Protein 3PKX (pdb70)

Structure (mmCIF, N/CA/C/O backbone):
data_3PKX
#
_entry.id   3PKX
#
_cell.length_a   111.195
_cell.length_b   111.195
_cell.length_c   57.067
_cell.angle_alpha   90.00
_cell.angle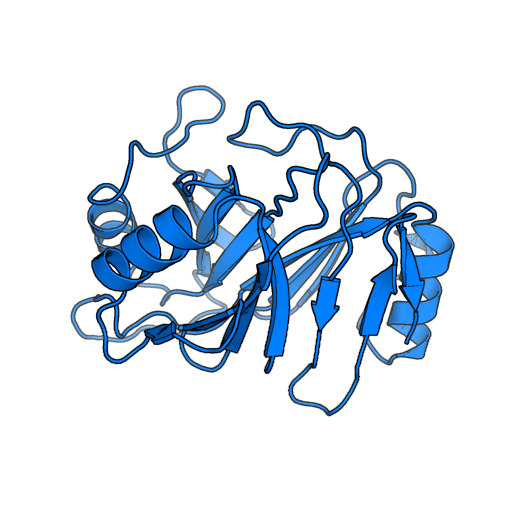_beta   90.00
_cell.angle_gamma   120.00
#
_symmetry.space_group_name_H-M   'H 3'
#
loop_
_entity.id
_entity.type
_entity.pdbx_description
1 polymer 'Toxoflavin lyase (TflA)'
2 non-polymer 'MANGANESE (II) ION'
3 non-polymer 1,6-dimethylpyrimido[5,4-e][1,2,4]triazine-5,7(1H,6H)-dione
4 water water
#
loop_
_atom_site.group_PDB
_atom_site.id
_atom_site.type_symbol
_atom_site.label_atom_id
_atom_site.label_alt_id
_atom_site.label_comp_id
_atom_site.label_asym_id
_atom_site.label_entity_id
_atom_site.label_seq_id
_atom_site.pdbx_PDB_ins_code
_atom_site.Cartn_x
_atom_site.Cartn_y
_atom_site.Cartn_z
_atom_site.occupancy
_atom_site.B_iso_or_equiv
_atom_site.auth_seq_id
_atom_site.auth_comp_id
_atom_site.auth_asym_id
_atom_site.auth_atom_id
_atom_site.pdbx_PDB_model_num
ATOM 1 N N . SER A 1 26 ? 14.488 55.017 37.938 1.00 40.61 3 SER A N 1
ATOM 2 C CA . SER A 1 26 ? 15.121 54.401 39.098 1.00 39.60 3 SER A CA 1
ATOM 3 C C . SER A 1 26 ? 16.597 54.122 38.835 1.00 34.91 3 SER A C 1
ATOM 4 O O . SER A 1 26 ? 17.050 54.139 37.694 1.00 36.73 3 SER A O 1
ATOM 7 N N . ILE A 1 27 ? 17.345 53.856 39.902 1.00 33.62 4 ILE A N 1
ATOM 8 C CA . ILE A 1 27 ? 18.756 53.514 39.772 1.00 30.98 4 ILE A CA 1
ATOM 9 C C . ILE A 1 27 ? 18.911 52.020 39.501 1.00 31.87 4 ILE A C 1
ATOM 10 O O . ILE A 1 27 ? 18.541 51.190 40.332 1.00 30.70 4 ILE A O 1
ATOM 15 N N . LYS A 1 28 ? 19.438 51.679 38.329 1.00 30.70 5 LYS A N 1
ATOM 16 C CA . LYS A 1 28 ? 19.659 50.279 37.981 1.00 33.84 5 LYS A CA 1
ATOM 17 C C . LYS A 1 28 ? 20.950 49.793 38.625 1.00 32.94 5 LYS A C 1
ATOM 18 O O . LYS A 1 28 ? 20.995 48.730 39.242 1.00 28.29 5 LYS A O 1
ATOM 24 N N . GLN A 1 29 ? 21.995 50.598 38.490 1.00 30.42 6 GLN A N 1
ATOM 25 C CA . GLN A 1 29 ? 23.312 50.241 38.990 1.00 32.40 6 GLN A CA 1
ATOM 26 C C . GLN A 1 29 ? 23.996 51.428 39.665 1.00 33.02 6 GLN A C 1
ATOM 27 O O . GLN A 1 29 ? 24.009 52.537 39.132 1.00 33.41 6 GLN A O 1
ATOM 33 N N . LEU A 1 30 ? 24.554 51.182 40.847 1.00 26.48 7 LEU A N 1
ATOM 34 C CA . LEU A 1 30 ? 25.346 52.173 41.568 1.00 23.43 7 LEU A CA 1
ATOM 35 C C . LEU A 1 30 ? 26.696 51.577 41.978 1.00 25.87 7 LEU A C 1
ATOM 36 O O . LEU A 1 30 ? 26.745 50.493 42.559 1.00 24.81 7 LEU A O 1
ATOM 41 N N . THR A 1 31 ? 27.780 52.278 41.661 1.00 22.49 8 THR A N 1
ATOM 42 C CA . THR A 1 31 ? 29.132 51.841 42.019 1.00 21.19 8 THR A CA 1
ATOM 43 C C . THR A 1 31 ? 29.745 52.764 43.067 1.00 21.75 8 THR A C 1
ATOM 44 O O . THR A 1 31 ? 29.882 53.975 42.847 1.00 21.83 8 THR A O 1
ATOM 48 N N . LEU A 1 32 ? 30.105 52.174 44.201 1.00 21.15 9 LEU A N 1
ATOM 49 C CA . LEU A 1 32 ? 30.664 52.883 45.341 1.00 18.26 9 LEU A CA 1
ATOM 50 C C . LEU A 1 32 ? 31.977 52.245 45.755 1.00 21.52 9 LEU A C 1
ATOM 51 O O . LEU A 1 32 ? 32.245 51.089 45.402 1.00 22.23 9 LEU A O 1
ATOM 56 N N . TYR A 1 33 ? 32.776 52.983 46.522 1.00 19.14 10 TYR A N 1
ATOM 57 C CA . TYR A 1 33 ? 34.058 52.476 47.017 1.00 19.71 10 TYR A CA 1
ATOM 58 C C . TYR A 1 33 ? 34.030 52.268 48.523 1.00 23.82 10 TYR A C 1
ATOM 59 O O . TYR A 1 33 ? 33.277 52.936 49.243 1.00 20.63 10 TYR A O 1
ATOM 68 N N . THR A 1 34 ? 34.840 51.326 48.992 1.00 22.19 11 THR A N 1
ATOM 69 C CA . THR A 1 34 ? 34.946 51.033 50.412 1.00 20.62 11 THR A CA 1
ATOM 70 C C . THR A 1 34 ? 36.348 50.571 50.785 1.00 22.00 11 THR A C 1
ATOM 71 O O . THR A 1 34 ? 36.974 49.787 50.059 1.00 21.39 11 THR A O 1
ATOM 75 N N . ALA A 1 35 ? 36.824 51.054 51.927 1.00 20.03 12 ALA A N 1
ATOM 76 C CA . ALA A 1 35 ? 38.113 50.632 52.478 1.00 20.68 12 ALA A CA 1
ATOM 77 C C . ALA A 1 35 ? 37.965 49.438 53.421 1.00 24.72 12 ALA A C 1
ATOM 78 O O . ALA A 1 35 ? 38.949 49.004 54.039 1.00 26.50 12 ALA A O 1
ATOM 80 N N . GLU A 1 36 ? 36.744 48.911 53.527 1.00 22.29 13 GLU A N 1
ATOM 81 C CA . GLU A 1 36 ? 36.456 47.767 54.398 1.00 23.18 13 GLU A CA 1
ATOM 82 C C . GLU A 1 36 ? 35.760 46.632 53.648 1.00 22.81 13 GLU A C 1
ATOM 83 O O . GLU A 1 36 ? 34.732 46.116 54.089 1.00 21.56 13 GLU A O 1
ATOM 89 N N . LEU A 1 37 ? 36.316 46.225 52.514 1.00 21.56 14 LEU A N 1
ATOM 90 C CA . LEU A 1 37 ? 35.646 45.258 51.660 1.00 22.38 14 LEU A CA 1
ATOM 91 C C . LEU A 1 37 ? 35.226 43.981 52.405 1.00 21.56 14 LEU A C 1
ATOM 92 O O . LEU A 1 37 ? 34.091 43.532 52.280 1.00 21.27 14 LEU A O 1
ATOM 97 N N . ASP A 1 38 ? 36.149 43.397 53.172 1.00 26.44 15 ASP A N 1
ATOM 98 C CA . ASP A 1 38 ? 35.861 42.160 53.899 1.00 23.73 15 ASP A CA 1
ATOM 99 C C . ASP A 1 38 ? 34.729 42.305 54.912 1.00 23.03 15 ASP A C 1
ATOM 100 O O . ASP A 1 38 ? 33.793 41.506 54.918 1.00 24.30 15 ASP A O 1
ATOM 105 N N . ARG A 1 39 ? 34.830 43.312 55.777 1.00 23.00 16 ARG A N 1
ATOM 106 C CA . ARG A 1 39 ? 33.789 43.554 56.779 1.00 20.97 16 ARG A CA 1
ATOM 107 C C . ARG A 1 39 ? 32.457 43.910 56.124 1.00 20.48 16 ARG A C 1
ATOM 108 O O . ARG A 1 39 ? 31.397 43.535 56.611 1.00 21.54 16 ARG A O 1
ATOM 116 N N . MET A 1 40 ? 32.515 44.647 55.019 1.00 20.40 17 MET A N 1
ATOM 117 C CA . MET A 1 40 ? 31.298 45.024 54.306 1.00 20.30 17 MET A CA 1
ATOM 118 C C . MET A 1 40 ? 30.618 43.817 53.682 1.00 18.81 17 MET A C 1
ATOM 119 O O . MET A 1 40 ? 29.402 43.644 53.791 1.00 18.55 17 MET A O 1
ATOM 124 N N . LEU A 1 41 ? 31.409 42.956 53.044 1.00 19.18 18 LEU A N 1
ATOM 125 C CA . LEU A 1 41 ? 30.864 41.737 52.472 1.00 19.85 18 LEU A CA 1
ATOM 126 C C . LEU A 1 41 ? 30.158 40.884 53.530 1.00 17.98 18 LEU A C 1
ATOM 127 O O . LEU A 1 41 ? 29.052 40.395 53.303 1.00 21.54 18 LEU A O 1
ATOM 132 N N . ALA A 1 42 ? 30.794 40.723 54.689 1.00 20.64 19 ALA A N 1
ATOM 133 C CA . ALA A 1 42 ? 30.193 39.954 55.781 1.00 22.32 19 ALA A CA 1
ATOM 134 C C . ALA A 1 42 ? 28.900 40.618 56.267 1.00 23.41 19 ALA A C 1
ATOM 135 O O . ALA A 1 42 ? 27.876 39.953 56.454 1.00 24.29 19 ALA A O 1
ATOM 137 N N . PHE A 1 43 ? 28.965 41.934 56.469 1.00 20.17 20 PHE A N 1
ATOM 138 C CA . PHE A 1 43 ? 27.820 42.713 56.954 1.00 18.99 20 PHE A CA 1
ATOM 139 C C . PHE A 1 43 ? 26.612 42.551 56.036 1.00 20.99 20 PHE A C 1
ATOM 140 O O . PHE A 1 43 ? 25.514 42.241 56.496 1.00 19.86 20 PHE A O 1
ATOM 148 N N . TYR A 1 44 ? 26.808 42.739 54.734 1.00 19.53 21 TYR A N 1
ATOM 149 C CA . TYR A 1 44 ? 25.682 42.663 53.810 1.00 19.40 21 TYR A CA 1
ATOM 150 C C . TYR A 1 44 ? 25.205 41.247 53.559 1.00 20.80 21 TYR A C 1
ATOM 151 O O . TYR A 1 44 ? 24.024 41.019 53.345 1.00 20.59 21 TYR A O 1
ATOM 160 N N . THR A 1 45 ? 26.128 40.295 53.603 1.00 21.88 22 THR A N 1
ATOM 161 C CA . THR A 1 45 ? 25.738 38.905 53.471 1.00 21.43 22 THR A CA 1
ATOM 162 C C . THR A 1 45 ? 24.813 38.527 54.618 1.00 20.28 22 THR A C 1
ATOM 163 O O . THR A 1 45 ? 23.790 37.867 54.420 1.00 23.52 22 THR A O 1
ATOM 167 N N . ASN A 1 46 ? 25.159 38.969 55.819 1.00 20.32 23 ASN A N 1
ATOM 168 C CA . ASN A 1 46 ? 24.350 38.650 56.991 1.00 22.60 23 ASN A CA 1
ATOM 169 C C . ASN A 1 46 ? 23.008 39.380 56.986 1.00 23.95 23 ASN A C 1
ATOM 170 O O . ASN A 1 46 ? 21.967 38.798 57.306 1.00 24.96 23 ASN A O 1
ATOM 175 N N . MET A 1 47 ? 23.037 40.656 56.609 1.00 21.66 24 MET A N 1
ATOM 176 C CA . MET A 1 47 ? 21.819 41.463 56.521 1.00 23.65 24 MET A CA 1
ATOM 177 C C . MET A 1 47 ? 20.845 40.978 55.443 1.00 21.33 24 MET A C 1
ATOM 178 O O . MET A 1 47 ? 19.654 40.787 55.713 1.00 22.41 24 MET A O 1
ATOM 183 N N . LEU A 1 48 ? 21.346 40.778 54.227 1.00 21.08 25 LEU A N 1
ATOM 184 C CA . LEU A 1 48 ? 20.476 40.548 53.077 1.00 22.05 25 LEU A CA 1
ATOM 185 C C . LEU A 1 48 ? 20.324 39.084 52.714 1.00 25.94 25 LEU A C 1
ATOM 186 O O . LEU A 1 48 ? 19.349 38.697 52.067 1.00 29.42 25 LEU A O 1
ATOM 191 N N . GLY A 1 49 ? 21.295 38.282 53.123 1.00 24.16 26 GLY A N 1
ATOM 192 C CA . GLY A 1 49 ? 21.310 36.880 52.757 1.00 26.84 26 GLY A CA 1
ATOM 193 C C . GLY A 1 49 ? 22.147 36.663 51.516 1.00 28.50 26 GLY A C 1
ATOM 194 O O . GLY A 1 49 ? 22.247 37.536 50.653 1.00 28.76 26 GLY A O 1
ATOM 195 N N . ALA A 1 50 ? 22.743 35.478 51.422 1.00 26.23 27 ALA A N 1
ATOM 196 C CA . ALA A 1 50 ? 23.641 35.144 50.326 1.00 27.88 27 ALA A CA 1
ATOM 197 C C . ALA A 1 50 ? 22.995 35.287 48.948 1.00 24.44 27 ALA A C 1
ATOM 198 O O . ALA A 1 50 ? 23.692 35.529 47.963 1.00 30.39 27 ALA A O 1
ATOM 200 N N . GLN A 1 51 ? 21.676 35.145 48.876 1.00 29.45 28 GLN A N 1
ATOM 201 C CA . GLN A 1 51 ? 20.985 35.189 47.593 1.00 29.97 28 GLN A CA 1
ATOM 202 C C . GLN A 1 51 ? 20.883 36.600 47.003 1.00 32.27 28 GLN A C 1
ATOM 203 O O . GLN A 1 51 ? 20.457 36.763 45.861 1.00 33.54 28 GLN A O 1
ATOM 209 N N . HIS A 1 52 ? 21.265 37.613 47.778 1.00 29.41 29 HIS A N 1
ATOM 210 C CA . HIS A 1 52 ? 21.231 39.000 47.297 1.00 26.41 29 HIS A CA 1
ATOM 211 C C . HIS A 1 52 ? 22.636 39.600 47.241 1.00 27.72 29 HIS A C 1
ATOM 212 O O . HIS A 1 52 ? 22.822 40.767 46.853 1.00 25.35 29 HIS A O 1
ATOM 219 N N . VAL A 1 53 ? 23.625 38.814 47.647 1.00 27.13 30 VAL A N 1
ATOM 220 C CA . VAL A 1 53 ? 24.978 39.322 47.782 1.00 26.52 30 VAL A CA 1
ATOM 221 C C . VAL A 1 53 ? 25.953 38.434 47.026 1.00 28.32 30 VAL A C 1
ATOM 222 O O . VAL A 1 53 ? 25.997 37.219 47.239 1.00 30.36 30 VAL A O 1
ATOM 226 N N . HIS A 1 54 ? 26.714 39.032 46.120 1.00 26.22 31 HIS A N 1
ATOM 227 C CA . HIS A 1 54 ? 27.644 38.265 45.309 1.00 30.21 31 HIS A CA 1
ATOM 228 C C . HIS A 1 54 ? 29.077 38.785 45.368 1.00 25.66 31 HIS A C 1
ATOM 229 O O . HIS A 1 54 ? 29.373 39.924 44.992 1.00 26.96 31 HIS A O 1
ATOM 236 N N . GLU A 1 55 ? 29.977 37.929 45.840 1.00 27.33 32 GLU A N 1
ATOM 237 C CA . GLU A 1 55 ? 31.382 38.263 45.902 1.00 24.35 32 GLU A CA 1
ATOM 238 C C . GLU A 1 55 ? 31.993 38.170 44.502 1.00 29.86 32 GLU A C 1
ATOM 239 O O . GLU A 1 55 ? 31.764 37.193 43.770 1.00 26.21 32 GLU A O 1
ATOM 245 N N . GLN A 1 56 ? 32.742 39.208 44.136 1.00 27.08 33 GLN A N 1
ATOM 246 C CA . GLN A 1 56 ? 33.440 39.267 42.860 1.00 26.89 33 GLN A CA 1
ATOM 247 C C . GLN A 1 56 ? 34.929 39.435 43.136 1.00 26.72 33 GLN A C 1
ATOM 248 O O . GLN A 1 56 ? 35.399 39.158 44.237 1.00 28.24 33 GLN A O 1
ATOM 254 N N . ALA A 1 57 ? 35.672 39.901 42.144 0.74 26.77 34 ALA A N 1
ATOM 255 C CA . ALA A 1 57 ? 37.094 40.151 42.335 0.78 27.72 34 ALA A CA 1
ATOM 256 C C . ALA A 1 57 ? 37.324 41.587 42.818 0.89 27.53 34 ALA A C 1
ATOM 257 O O . ALA A 1 57 ? 37.087 42.536 42.073 0.68 28.57 34 ALA A O 1
ATOM 259 N N . ASP A 1 58 ? 37.784 41.734 44.060 1.00 29.33 35 ASP A N 1
ATOM 260 C CA . ASP A 1 58 ? 38.067 43.049 44.647 1.00 27.17 35 ASP A CA 1
ATOM 261 C C . ASP A 1 58 ? 36.826 43.932 44.651 1.00 24.64 35 ASP A C 1
ATOM 262 O O . ASP A 1 58 ? 36.916 45.156 44.560 0.85 24.91 35 ASP A O 1
ATOM 267 N N . ALA A 1 59 ? 35.674 43.283 44.745 1.00 24.06 36 ALA A N 1
ATOM 268 C CA . ALA A 1 59 ? 34.386 43.957 44.755 1.00 23.00 36 ALA A CA 1
ATOM 269 C C . ALA A 1 59 ? 33.325 42.941 45.126 1.00 26.03 36 ALA A C 1
ATOM 270 O O . ALA A 1 59 ? 33.576 41.736 45.115 1.00 27.52 36 ALA A O 1
ATOM 272 N N . PHE A 1 60 ? 32.133 43.422 45.460 1.00 22.20 37 PHE A N 1
ATOM 273 C CA . PHE A 1 60 ? 30.986 42.548 45.604 1.00 23.85 37 PHE A CA 1
ATOM 274 C C . PHE A 1 60 ? 29.744 43.374 45.293 1.00 18.18 37 PHE A C 1
ATOM 275 O O . PHE A 1 60 ? 29.787 44.610 45.343 1.00 20.85 37 PHE A O 1
ATOM 283 N N . THR A 1 61 ? 28.657 42.703 44.933 1.00 21.95 38 THR A N 1
ATOM 284 C CA . THR A 1 61 ? 27.402 43.392 44.661 1.00 23.02 38 THR A CA 1
ATOM 285 C C . THR A 1 61 ? 26.347 43.056 45.696 1.00 25.77 38 THR A C 1
ATOM 286 O O . THR A 1 61 ? 26.373 41.987 46.306 1.00 23.96 38 THR A O 1
ATOM 290 N N . ILE A 1 62 ? 25.414 43.979 45.891 1.00 21.36 39 ILE A N 1
ATOM 291 C CA . ILE A 1 62 ? 24.212 43.687 46.651 1.00 23.20 39 ILE A CA 1
ATOM 292 C C . ILE A 1 62 ? 22.999 44.068 45.814 1.00 23.59 39 ILE A C 1
ATOM 293 O O . ILE A 1 62 ? 23.022 45.045 45.064 1.00 22.38 39 ILE A O 1
ATOM 298 N N . GLN A 1 63 ? 21.939 43.282 45.912 1.00 21.72 40 GLN A N 1
ATOM 299 C CA . GLN A 1 63 ? 20.737 43.594 45.160 1.00 20.40 40 GLN A CA 1
ATOM 300 C C . GLN A 1 63 ? 19.680 44.123 46.111 1.00 22.51 40 GLN A C 1
ATOM 301 O O . GLN A 1 63 ? 19.335 43.474 47.102 1.00 23.40 40 GLN A O 1
ATOM 307 N N . LEU A 1 64 ? 19.194 45.321 45.812 1.00 21.07 41 LEU A N 1
ATOM 308 C CA . LEU A 1 64 ? 18.172 45.962 46.619 1.00 22.88 41 LEU A CA 1
ATOM 309 C C . LEU A 1 64 ? 16.949 46.175 45.736 1.00 21.70 41 LEU A C 1
ATOM 310 O O . LEU A 1 64 ? 16.772 47.233 45.128 1.00 23.83 41 LEU A O 1
ATOM 315 N N . GLY A 1 65 ? 16.122 45.141 45.639 1.00 24.95 42 GLY A N 1
ATOM 316 C CA . GLY A 1 65 ? 14.985 45.178 44.743 1.00 23.70 42 GLY A CA 1
ATOM 317 C C . GLY A 1 65 ? 15.460 45.352 43.317 1.00 26.11 42 GLY A C 1
ATOM 318 O O . GLY A 1 65 ? 16.194 44.511 42.805 1.00 26.73 42 GLY A O 1
ATOM 319 N N . VAL A 1 66 ? 15.048 46.440 42.674 1.00 26.31 43 VAL A N 1
ATOM 320 C CA . VAL A 1 66 ? 15.420 46.692 41.283 1.00 27.21 43 VAL A CA 1
ATOM 321 C C . VAL A 1 66 ? 16.725 47.477 41.153 1.00 25.72 43 VAL A C 1
ATOM 322 O O . VAL A 1 66 ? 17.112 47.864 40.052 1.00 30.87 43 VAL A O 1
ATOM 326 N N . SER A 1 67 ? 17.402 47.709 42.275 1.00 24.78 44 SER A N 1
ATOM 327 C CA . SER A 1 67 ? 18.665 48.439 42.268 1.00 24.24 44 SER A CA 1
ATOM 328 C C . SER A 1 67 ? 19.825 47.567 42.730 1.00 23.94 44 SER A C 1
ATOM 329 O O . SER A 1 67 ? 19.713 46.843 43.714 1.00 24.37 44 SER A O 1
ATOM 332 N N . GLN A 1 68 ? 20.952 47.670 42.035 1.00 23.61 45 GLN A N 1
ATOM 333 C CA . GLN A 1 68 ? 22.156 46.962 42.425 1.00 23.84 45 GLN A CA 1
ATOM 334 C C . GLN A 1 68 ? 23.231 47.955 42.837 1.00 22.98 45 GLN A C 1
ATOM 335 O O . GLN A 1 68 ? 23.395 48.986 42.193 1.00 24.81 45 GLN A O 1
ATOM 341 N N . ILE A 1 69 ? 23.966 47.639 43.897 1.00 21.69 46 ILE A N 1
ATOM 342 C CA . ILE A 1 69 ? 25.149 48.409 44.268 1.00 19.83 46 ILE A CA 1
ATOM 343 C C . ILE A 1 69 ? 26.365 47.513 44.189 1.00 22.20 46 ILE A C 1
ATOM 344 O O . ILE A 1 69 ? 26.358 46.417 44.742 1.00 23.24 46 ILE A O 1
ATOM 349 N N . GLN A 1 70 ? 27.391 47.977 43.493 1.00 20.45 47 GLN A N 1
ATOM 350 C CA . GLN A 1 70 ? 28.677 47.299 43.492 1.00 22.05 47 GLN A CA 1
ATOM 351 C C . GLN A 1 70 ? 29.599 48.100 44.384 1.00 21.54 47 GLN A C 1
ATOM 352 O O . GLN A 1 70 ? 29.778 49.308 44.173 1.00 23.71 47 GLN A O 1
ATOM 358 N N . PHE A 1 71 ? 30.146 47.446 45.405 1.00 18.86 48 PHE A N 1
ATOM 359 C CA . PHE A 1 71 ? 31.163 48.037 46.256 1.00 18.69 48 PHE A CA 1
ATOM 360 C C . PHE A 1 71 ? 32.525 47.564 45.769 1.00 22.51 48 PHE A C 1
ATOM 361 O O . PHE A 1 71 ? 32.790 46.356 45.697 1.00 24.52 48 PHE A O 1
ATOM 369 N N . ARG A 1 72 ? 33.379 48.522 45.438 1.00 19.58 49 ARG A N 1
ATOM 370 C CA . ARG A 1 72 ? 34.751 48.247 45.014 1.00 20.66 49 ARG A CA 1
ATOM 371 C C . ARG A 1 72 ? 35.761 48.687 46.061 1.00 21.26 49 ARG A C 1
ATOM 372 O O . ARG A 1 72 ? 35.528 49.619 46.830 1.00 22.57 49 ARG A O 1
ATOM 380 N N . ALA A 1 73 ? 36.921 48.040 46.060 1.00 22.77 50 ALA A N 1
ATOM 381 C CA . ALA A 1 73 ? 37.990 48.417 46.971 1.00 20.66 50 ALA A CA 1
ATOM 382 C C . ALA A 1 73 ? 38.405 49.869 46.796 1.00 22.48 50 ALA A C 1
ATOM 383 O O . ALA A 1 73 ? 38.620 50.330 45.677 1.00 25.27 50 ALA A O 1
ATOM 385 N N . ALA A 1 74 ? 38.515 50.589 47.906 1.00 22.20 51 ALA A N 1
ATOM 386 C CA . ALA A 1 74 ? 38.935 51.981 47.868 1.00 22.33 51 ALA A CA 1
ATOM 387 C C . ALA A 1 74 ? 40.443 52.097 47.723 1.00 21.97 51 ALA A C 1
ATOM 388 O O . ALA A 1 74 ? 41.195 51.163 48.058 1.00 23.88 51 ALA A O 1
ATOM 390 N N . ALA A 1 75 ? 40.878 53.244 47.224 1.00 23.35 52 ALA A N 1
ATOM 391 C CA . ALA A 1 75 ? 42.294 53.550 47.197 1.00 19.92 52 ALA A CA 1
ATOM 392 C C . ALA A 1 75 ? 42.831 53.585 48.620 1.00 23.35 52 ALA A C 1
ATOM 393 O O . ALA A 1 75 ? 42.138 54.020 49.538 1.00 25.23 52 ALA A O 1
ATOM 395 N N . ASP A 1 76 ? 44.066 53.120 48.808 1.00 23.10 53 ASP A N 1
ATOM 396 C CA . ASP A 1 76 ? 44.720 53.258 50.103 1.00 21.06 53 ASP A CA 1
ATOM 397 C C . ASP A 1 76 ? 44.759 54.713 50.521 1.00 21.07 53 ASP A C 1
ATOM 398 O O . ASP A 1 76 ? 44.894 55.608 49.685 1.00 24.48 53 ASP A O 1
ATOM 403 N N . GLY A 1 77 ? 44.665 54.958 51.823 1.00 26.36 54 GLY A N 1
ATOM 404 C CA . GLY A 1 77 ? 44.706 56.312 52.336 1.00 24.68 54 GLY A CA 1
ATOM 405 C C . GLY A 1 77 ? 43.364 57.030 52.246 1.00 24.13 54 GLY A C 1
ATOM 406 O O . GLY A 1 77 ? 43.275 58.216 52.575 1.00 28.16 54 GLY A O 1
ATOM 407 N N . THR A 1 78 ? 42.330 56.322 51.786 1.00 24.44 55 THR A N 1
ATOM 408 C CA . THR A 1 78 ? 40.978 56.890 51.735 1.00 21.36 55 THR A CA 1
ATOM 409 C C . THR A 1 78 ? 39.988 56.005 52.481 1.00 20.49 55 THR A C 1
ATOM 410 O O . THR A 1 78 ? 40.173 54.793 52.588 1.00 23.79 55 THR A O 1
ATOM 414 N N . LYS A 1 79 ? 38.937 56.638 52.995 1.00 21.45 56 LYS A N 1
ATOM 415 C CA . LYS A 1 79 ? 37.872 55.929 53.701 1.00 22.96 56 LYS A CA 1
ATOM 416 C C . LYS A 1 79 ? 36.506 56.383 53.200 1.00 20.11 56 LYS A C 1
ATOM 417 O O . LYS A 1 79 ? 35.773 57.065 53.908 1.00 21.04 56 LYS A O 1
ATOM 423 N N . PRO A 1 80 ? 36.163 55.998 51.968 1.00 20.16 57 PRO A N 1
ATOM 424 C CA . PRO A 1 80 ? 34.930 56.494 51.350 1.00 21.52 57 PRO A CA 1
ATOM 425 C C . PRO A 1 80 ? 33.686 56.063 52.120 1.00 19.28 57 PRO A C 1
ATOM 426 O O . PRO A 1 80 ? 33.620 54.946 52.634 1.00 20.33 57 PRO A O 1
ATOM 430 N N . PHE A 1 81 ? 32.710 56.965 52.199 1.00 17.52 58 PHE A N 1
ATOM 431 C CA . PHE A 1 81 ? 31.373 56.621 52.682 1.00 18.55 58 PHE A CA 1
ATOM 432 C C . PHE A 1 81 ? 30.376 57.519 51.983 1.00 17.45 58 PHE A C 1
ATOM 433 O O . PHE A 1 81 ? 30.741 58.537 51.397 1.00 16.84 58 PHE A O 1
ATOM 441 N N . TYR A 1 82 ? 29.108 57.128 52.065 1.00 16.38 59 TYR A N 1
ATOM 442 C CA . TYR A 1 82 ? 28.025 57.782 51.347 1.00 18.23 59 TYR A CA 1
ATOM 443 C C . TYR A 1 82 ? 26.775 57.690 52.193 1.00 15.04 59 TYR A C 1
ATOM 444 O O . TYR A 1 82 ? 26.745 56.981 53.209 1.00 17.67 59 TYR A O 1
ATOM 453 N N . HIS A 1 83 ? 25.735 58.392 51.753 1.00 15.19 60 HIS A N 1
ATOM 454 C CA . HIS A 1 83 ? 24.412 58.222 52.323 1.00 15.03 60 HIS A CA 1
ATOM 455 C C . HIS A 1 83 ? 23.506 57.547 51.302 1.00 13.49 60 HIS A C 1
ATOM 456 O O . HIS A 1 83 ? 23.296 58.068 50.202 1.00 15.43 60 HIS A O 1
ATOM 463 N N . ILE A 1 84 ? 22.982 56.379 51.674 1.00 13.17 61 ILE A N 1
ATOM 464 C CA . ILE A 1 84 ? 22.154 55.584 50.791 1.00 13.87 61 ILE A CA 1
ATOM 465 C C . ILE A 1 84 ? 20.821 55.349 51.481 1.00 14.74 61 ILE A C 1
ATOM 466 O O . ILE A 1 84 ? 20.809 54.849 52.600 1.00 15.60 61 ILE A O 1
ATOM 471 N N . ALA A 1 85 ? 19.713 55.719 50.838 1.00 16.38 62 ALA A N 1
ATOM 472 C CA . ALA A 1 85 ? 18.401 55.354 51.356 1.00 14.82 62 ALA A CA 1
ATOM 473 C C . ALA A 1 85 ? 17.786 54.289 50.474 1.00 16.28 62 ALA A C 1
ATOM 474 O O . ALA A 1 85 ? 17.913 54.344 49.247 1.00 17.23 62 ALA A O 1
ATOM 476 N N . ILE A 1 86 ? 17.116 53.336 51.115 1.00 15.03 63 ILE A N 1
ATOM 477 C CA . ILE A 1 86 ? 16.495 52.203 50.436 1.00 15.52 63 ILE A CA 1
ATOM 478 C C . ILE A 1 86 ? 14.981 52.297 50.611 1.00 17.59 63 ILE A C 1
ATOM 479 O O . ILE A 1 86 ? 14.483 52.337 51.738 1.00 15.82 63 ILE A O 1
ATOM 484 N N . ASN A 1 87 ? 14.254 52.347 49.499 1.00 15.79 64 ASN A N 1
ATOM 485 C CA . ASN A 1 87 ? 12.791 52.369 49.537 1.00 18.63 64 ASN A CA 1
ATOM 486 C C . ASN A 1 87 ? 12.208 51.089 50.120 1.00 17.07 64 ASN A C 1
ATOM 487 O O . ASN A 1 87 ? 12.603 49.988 49.731 1.00 17.14 64 ASN A O 1
ATOM 492 N N . ILE A 1 88 ? 11.272 51.231 51.050 1.00 17.45 65 ILE A N 1
ATOM 493 C CA . ILE A 1 88 ? 10.465 50.094 51.494 1.00 15.61 65 ILE A CA 1
ATOM 494 C C . ILE A 1 88 ? 8.975 50.463 51.377 1.00 15.87 65 ILE A C 1
ATOM 495 O O . ILE A 1 88 ? 8.616 51.636 51.184 1.00 17.66 65 ILE A O 1
ATOM 500 N N . ALA A 1 89 ? 8.105 49.462 51.461 1.00 16.93 66 ALA A N 1
ATOM 501 C CA . ALA A 1 89 ? 6.682 49.695 51.253 1.00 17.12 66 ALA A CA 1
ATOM 502 C C . ALA A 1 89 ? 6.086 50.676 52.269 1.00 20.28 66 ALA A C 1
ATOM 503 O O . ALA A 1 89 ? 6.600 50.821 53.388 1.00 17.29 66 ALA A O 1
ATOM 505 N N . ALA A 1 90 ? 4.989 51.324 51.875 1.00 18.61 67 ALA A N 1
ATOM 506 C CA . ALA A 1 90 ? 4.305 52.297 52.723 1.00 18.00 67 ALA A CA 1
ATOM 507 C C . ALA A 1 90 ? 3.919 51.713 54.074 1.00 18.40 67 ALA A C 1
ATOM 508 O O . ALA A 1 90 ? 3.922 52.418 55.079 1.00 17.28 67 ALA A O 1
ATOM 510 N N . ASN A 1 91 ? 3.559 50.427 54.097 1.00 15.38 68 ASN A N 1
ATOM 511 C CA . ASN A 1 91 ? 3.067 49.821 55.325 1.00 16.35 68 ASN A CA 1
ATOM 512 C C . ASN A 1 91 ? 4.108 49.035 56.103 1.00 18.99 68 ASN A C 1
ATOM 513 O O . ASN A 1 91 ? 3.781 48.370 57.094 1.00 18.28 68 ASN A O 1
ATOM 518 N N . HIS A 1 92 ? 5.368 49.131 55.675 1.00 16.30 69 HIS A N 1
ATOM 519 C CA . HIS A 1 92 ? 6.421 48.265 56.198 1.00 17.12 69 HIS A CA 1
ATOM 520 C C . HIS A 1 92 ? 7.391 48.965 57.154 1.00 15.18 69 HIS A C 1
ATOM 521 O O . HIS A 1 92 ? 8.408 48.367 57.528 1.00 17.21 69 HIS A O 1
ATOM 528 N N . PHE A 1 93 ? 7.082 50.188 57.574 1.00 16.90 70 PHE A N 1
ATOM 529 C CA . PHE A 1 93 ? 8.085 50.932 58.333 1.00 17.64 70 PHE A CA 1
ATOM 530 C C . PHE A 1 93 ? 8.418 50.320 59.693 1.00 17.27 70 PHE A C 1
ATOM 531 O O . PHE A 1 93 ? 9.586 50.178 60.035 1.00 17.79 70 PHE A O 1
ATOM 539 N N . GLN A 1 94 ? 7.414 49.963 60.491 1.00 17.78 71 GLN A N 1
ATOM 540 C CA . GLN A 1 94 ? 7.753 49.495 61.827 1.00 21.01 71 GLN A CA 1
ATOM 541 C C . GLN A 1 94 ? 8.531 48.174 61.769 1.00 17.20 71 GLN A C 1
ATOM 542 O O . GLN A 1 94 ? 9.503 47.997 62.502 1.00 19.17 71 GLN A O 1
ATOM 548 N N . GLU A 1 95 ? 8.119 47.260 60.887 1.00 19.63 72 GLU A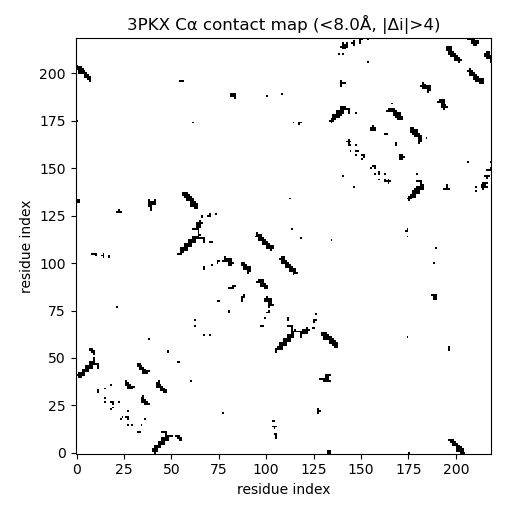 N 1
ATOM 549 C CA . GLU A 1 95 ? 8.885 46.031 60.674 1.00 18.38 72 GLU A CA 1
ATOM 550 C C . GLU A 1 95 ? 10.286 46.320 60.131 1.00 15.29 72 GLU A C 1
ATOM 551 O O . GLU A 1 95 ? 11.245 45.676 60.535 1.00 17.08 72 GLU A O 1
ATOM 557 N N . GLY A 1 96 ? 10.383 47.291 59.221 1.00 17.59 73 GLY A N 1
ATOM 558 C CA . GLY A 1 96 ? 11.658 47.654 58.628 1.00 16.24 73 GLY A CA 1
ATOM 559 C C . GLY A 1 96 ? 12.612 48.171 59.692 1.00 16.55 73 GLY A C 1
ATOM 560 O O . GLY A 1 96 ? 13.787 47.781 59.737 1.00 15.30 73 GLY A O 1
ATOM 561 N N . LYS A 1 97 ? 12.093 49.047 60.549 1.00 17.04 74 LYS A N 1
ATOM 562 C CA . LYS A 1 97 ? 12.869 49.610 61.647 1.00 15.66 74 LYS A CA 1
ATOM 563 C C . LYS A 1 97 ? 13.330 48.516 62.615 1.00 17.23 74 LYS A C 1
ATOM 564 O O . LYS A 1 97 ? 14.476 48.502 63.060 1.00 18.82 74 LYS A O 1
ATOM 570 N N . ALA A 1 98 ? 12.439 47.574 62.931 1.00 16.57 75 ALA A N 1
ATOM 571 C CA . ALA A 1 98 ? 12.820 46.500 63.838 1.00 18.61 75 ALA A CA 1
ATOM 572 C C . ALA A 1 98 ? 13.903 45.618 63.219 1.00 20.63 75 ALA A C 1
ATOM 573 O O . ALA A 1 98 ? 14.855 45.204 63.887 1.00 21.46 75 ALA A O 1
ATOM 575 N N . TRP A 1 99 ? 13.728 45.334 61.934 1.00 17.55 76 TRP A N 1
ATOM 576 C CA . TRP A 1 99 ? 14.662 44.532 61.175 1.00 16.68 76 TRP A CA 1
ATOM 577 C C . TRP A 1 99 ? 16.038 45.218 61.133 1.00 17.58 76 TRP A C 1
ATOM 578 O O . TRP A 1 99 ? 17.066 44.607 61.439 1.00 19.02 76 TRP A O 1
ATOM 589 N N . LEU A 1 100 ? 16.047 46.494 60.760 1.00 16.95 77 LEU A N 1
ATOM 590 C CA . LEU A 1 100 ? 17.310 47.233 60.639 1.00 18.20 77 LEU A CA 1
ATOM 591 C C . LEU A 1 100 ? 18.067 47.238 61.976 1.00 20.84 77 LEU A C 1
ATOM 592 O O . LEU A 1 100 ? 19.294 47.127 62.007 1.00 19.54 77 LEU A O 1
AT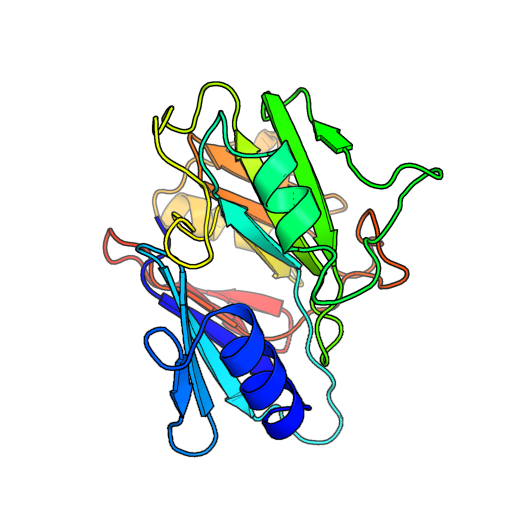OM 597 N N . SER A 1 101 ? 17.325 47.333 63.079 1.00 18.57 78 SER A N 1
ATOM 598 C CA A SER A 1 101 ? 17.945 47.395 64.402 0.60 21.61 78 SER A CA 1
ATOM 599 C CA B SER A 1 101 ? 17.909 47.379 64.420 0.40 21.61 78 SER A CA 1
ATOM 600 C C . SER A 1 101 ? 18.710 46.131 64.777 1.00 24.16 78 SER A C 1
ATOM 601 O O . SER A 1 101 ? 19.508 46.144 65.713 1.00 24.41 78 SER A O 1
ATOM 606 N N . GLY A 1 102 ? 18.480 45.044 64.046 1.00 22.68 79 GLY A N 1
ATOM 607 C CA . GLY A 1 102 ? 19.171 43.796 64.318 1.00 23.02 79 GLY A CA 1
ATOM 608 C C . GLY A 1 102 ? 20.598 43.787 63.803 1.00 24.23 79 GLY A C 1
ATOM 609 O O . GLY A 1 102 ? 21.391 42.895 64.116 1.00 24.90 79 GLY A O 1
ATOM 610 N N . PHE A 1 103 ? 20.935 44.797 63.014 1.00 22.71 80 PHE A N 1
ATOM 611 C CA . PHE A 1 103 ? 22.227 44.819 62.338 1.00 23.32 80 PHE A CA 1
ATOM 612 C C . PHE A 1 103 ? 23.161 45.900 62.865 1.00 23.38 80 PHE A C 1
ATOM 613 O O . PHE A 1 103 ? 24.340 45.939 62.521 1.00 24.04 80 PHE A O 1
ATOM 621 N N . GLY A 1 104 ? 22.627 46.753 63.727 1.00 22.50 81 GLY A N 1
ATOM 622 C CA . GLY A 1 104 ? 23.407 47.788 64.376 1.00 21.69 81 GLY A CA 1
ATOM 623 C C . GLY A 1 104 ? 22.493 48.690 65.177 1.00 24.87 81 GLY A C 1
ATOM 624 O O . GLY A 1 104 ? 21.272 48.658 65.006 1.00 22.33 81 GLY A O 1
ATOM 625 N N . GLU A 1 105 ? 23.075 49.498 66.055 1.00 23.86 82 GLU A N 1
ATOM 626 C CA . GLU A 1 105 ? 22.286 50.444 66.827 1.00 24.25 82 GLU A CA 1
ATOM 627 C C . GLU A 1 105 ? 21.675 51.461 65.874 1.00 24.03 82 GLU A C 1
ATOM 628 O O . GLU A 1 105 ? 22.377 52.035 65.033 1.00 22.55 82 GLU A O 1
ATOM 634 N N . LEU A 1 106 ? 20.375 51.696 65.992 1.00 22.33 83 LEU A N 1
ATOM 635 C CA . LEU A 1 106 ? 19.753 52.713 65.161 1.00 18.76 83 LEU A CA 1
ATOM 636 C C . LEU A 1 106 ? 20.404 54.060 65.456 1.00 20.33 83 LEU A C 1
ATOM 637 O O . LEU A 1 106 ? 20.646 54.407 66.611 1.00 23.88 83 LEU A O 1
ATOM 642 N N . LEU A 1 107 ? 20.680 54.818 64.406 1.00 19.36 84 LEU A N 1
ATOM 643 C CA . LEU A 1 107 ? 21.177 56.169 64.588 1.00 18.56 84 LEU A CA 1
ATOM 644 C C . LEU A 1 107 ? 20.057 57.067 65.103 1.00 19.36 84 LEU A C 1
ATOM 645 O O . LEU A 1 107 ? 18.870 56.778 64.905 1.00 19.54 84 LEU A O 1
ATOM 650 N N . THR A 1 108 ? 20.430 58.150 65.776 1.00 20.61 85 THR A N 1
ATOM 651 C CA . THR A 1 108 ? 19.453 59.105 66.268 1.00 20.52 85 THR A CA 1
ATOM 652 C C . THR A 1 108 ? 19.853 60.522 65.891 1.00 20.44 85 THR A C 1
ATOM 653 O O . THR A 1 108 ? 21.036 60.806 65.656 1.00 20.81 85 THR A O 1
ATOM 657 N N . GLU A 1 109 ? 18.849 61.386 65.825 1.00 19.39 86 GLU A N 1
ATOM 658 C CA . GLU A 1 109 ? 19.046 62.814 65.621 1.00 20.16 86 GLU A CA 1
ATOM 659 C C . GLU A 1 109 ? 18.058 63.516 66.545 1.00 25.24 86 GLU A C 1
ATOM 660 O O . GLU A 1 109 ? 16.861 63.202 66.545 1.00 24.80 86 GLU A O 1
ATOM 666 N N . ASN A 1 110 ? 18.564 64.450 67.348 1.00 26.06 87 ASN A N 1
ATOM 667 C CA . ASN A 1 110 ? 17.736 65.136 68.334 1.00 32.59 87 ASN A CA 1
ATOM 668 C C . ASN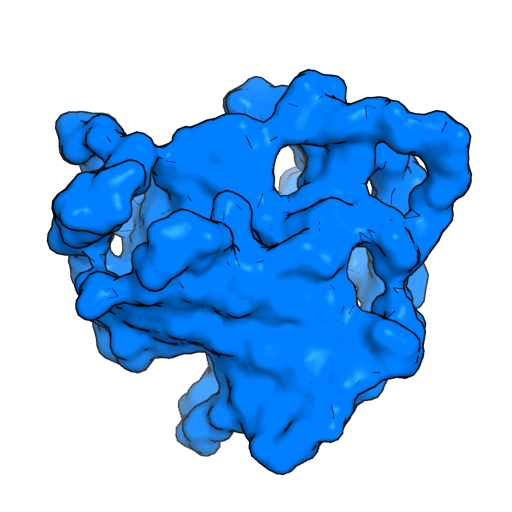 A 1 110 ? 17.019 64.130 69.232 1.00 29.56 87 ASN A C 1
ATOM 669 O O . ASN A 1 110 ? 15.850 64.314 69.589 1.00 28.70 87 ASN A O 1
ATOM 674 N N . ASP A 1 111 ? 17.745 63.072 69.580 1.00 29.02 88 ASP A N 1
ATOM 675 C CA . ASP A 1 111 ? 17.291 62.032 70.503 1.00 31.15 88 ASP A CA 1
ATOM 676 C C . ASP A 1 111 ? 16.203 61.112 69.937 1.00 29.86 88 ASP A C 1
ATOM 677 O O . ASP A 1 111 ? 15.674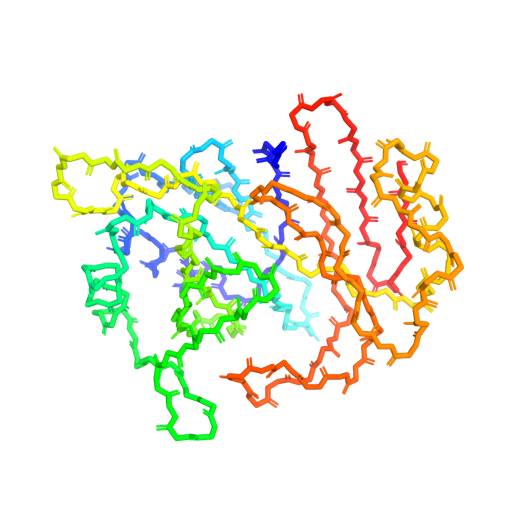 60.270 70.659 1.00 36.44 88 ASP A O 1
ATOM 682 N N . GLU A 1 112 ? 15.874 61.271 68.658 1.00 27.17 89 GLU A N 1
ATOM 683 C CA . GLU A 1 112 ? 14.862 60.421 68.018 1.00 29.51 89 GLU A CA 1
ATOM 684 C C . GLU A 1 112 ? 15.500 59.351 67.131 1.00 27.09 89 GLU A C 1
ATOM 685 O O . GLU A 1 112 ? 16.403 59.660 66.347 1.00 22.57 89 GLU A O 1
ATOM 691 N N . ASP A 1 113 ? 15.010 58.111 67.225 1.00 24.06 90 ASP A N 1
ATOM 692 C CA . ASP A 1 113 ? 15.566 57.009 66.433 1.00 21.81 90 ASP A CA 1
ATOM 693 C C . ASP A 1 113 ? 14.802 56.745 65.131 1.00 17.56 90 ASP A C 1
ATOM 694 O O . ASP A 1 113 ? 14.954 55.692 64.507 1.00 19.49 90 ASP A O 1
ATOM 699 N N . GLN A 1 114 ? 14.003 57.722 64.723 1.00 20.29 91 GLN A N 1
ATOM 700 C CA . GLN A 1 114 ? 13.378 57.730 63.410 1.00 19.29 91 GLN A CA 1
ATOM 701 C C . GLN A 1 114 ? 13.034 59.161 63.052 1.00 21.14 91 GLN A C 1
ATOM 702 O O . GLN A 1 114 ? 13.094 60.046 63.900 1.00 24.45 91 GLN A O 1
ATOM 708 N N . ALA A 1 115 ? 12.695 59.397 61.794 1.00 17.97 92 ALA A N 1
ATOM 709 C CA . ALA A 1 115 ? 12.294 60.719 61.355 1.00 19.04 92 ALA A CA 1
ATOM 710 C C . ALA A 1 115 ? 11.021 60.613 60.545 1.00 18.98 92 ALA A C 1
ATOM 711 O O . ALA A 1 115 ? 10.774 59.592 59.878 1.00 18.84 92 ALA A O 1
ATOM 713 N N . TYR A 1 116 ? 10.203 61.657 60.637 1.00 19.03 93 TYR A N 1
ATOM 714 C CA . TYR A 1 116 ? 9.153 61.881 59.666 1.00 16.97 93 TYR A CA 1
ATOM 715 C C . TYR A 1 116 ? 9.544 63.087 58.837 1.00 19.23 93 TYR A C 1
ATOM 716 O O . TYR A 1 116 ? 9.841 64.158 59.379 1.00 20.65 93 TYR A O 1
ATOM 725 N N . PHE A 1 117 ? 9.555 62.915 57.523 1.00 17.52 94 PHE A N 1
ATOM 726 C CA . PHE A 1 117 ? 9.919 64.000 56.626 1.00 18.19 94 PHE A CA 1
ATOM 727 C C . PHE A 1 117 ? 8.696 64.466 55.841 1.00 19.80 94 PHE A C 1
ATOM 728 O O . PHE A 1 117 ? 8.273 63.828 54.882 1.00 18.54 94 PHE A O 1
ATOM 736 N N . PRO A 1 118 ? 8.113 65.600 56.253 1.00 18.27 95 PRO A N 1
ATOM 737 C CA . PRO A 1 118 ? 6.865 66.009 55.603 1.00 17.66 95 PRO A CA 1
ATOM 738 C C . PRO A 1 118 ? 6.994 66.230 54.086 1.00 14.38 95 PRO A C 1
ATOM 739 O O . PRO A 1 118 ? 6.038 65.994 53.355 1.00 18.05 95 PRO A O 1
ATOM 743 N N . PHE A 1 119 ? 8.153 66.671 53.604 1.00 18.19 96 PHE A N 1
ATOM 744 C CA . PHE A 1 119 ? 8.268 66.933 52.170 1.00 16.56 96 PHE A CA 1
ATOM 745 C C . PHE A 1 119 ? 8.151 65.643 51.346 1.00 19.16 96 PHE A C 1
ATOM 746 O O . PHE A 1 119 ? 7.605 65.652 50.236 1.00 19.60 96 PHE A O 1
ATOM 754 N N . PHE A 1 120 ? 8.678 64.547 51.890 1.00 19.74 97 PHE A N 1
ATOM 755 C CA . PHE A 1 120 ? 8.564 63.238 51.249 1.00 19.46 97 PHE A CA 1
ATOM 756 C C . PHE A 1 120 ? 7.370 62.458 51.791 1.00 19.87 97 PHE A C 1
ATOM 757 O O . PHE A 1 120 ? 7.070 61.365 51.306 1.00 19.52 97 PHE A O 1
ATOM 765 N N . ASN A 1 121 ? 6.666 63.021 52.777 1.00 18.19 98 ASN A N 1
ATOM 766 C CA . ASN A 1 121 ? 5.636 62.268 53.496 1.00 18.50 98 ASN A CA 1
ATOM 767 C C . ASN A 1 121 ? 6.117 60.836 53.743 1.00 15.99 98 ASN A C 1
ATOM 768 O O . ASN A 1 121 ? 5.482 59.858 53.323 1.00 17.15 98 ASN A O 1
ATOM 773 N N . ALA A 1 122 ? 7.255 60.725 54.418 1.00 16.83 99 ALA A N 1
ATOM 774 C CA . ALA A 1 122 ? 7.944 59.449 54.550 1.00 15.42 99 ALA A CA 1
ATOM 775 C C . ALA A 1 122 ? 8.485 59.296 55.959 1.00 17.31 99 ALA A C 1
ATOM 776 O O . ALA A 1 122 ? 8.812 60.293 56.622 1.00 17.76 99 ALA A O 1
ATOM 778 N N . TYR A 1 123 ? 8.576 58.054 56.415 1.00 16.59 100 TYR A N 1
ATOM 779 C CA . TYR A 1 123 ? 9.231 57.724 57.672 1.00 14.92 100 TYR A CA 1
ATOM 780 C C . TYR A 1 123 ? 10.571 57.092 57.356 1.00 16.09 100 TYR A C 1
ATOM 781 O O . TYR A 1 123 ? 10.680 56.300 56.412 1.00 17.77 100 TYR A O 1
ATOM 790 N N . SER A 1 124 ? 11.581 57.451 58.145 1.00 15.57 101 SER A N 1
ATOM 791 C CA . SER A 1 124 ? 12.943 56.955 57.943 1.00 14.54 101 SER A CA 1
ATOM 792 C C . SER A 1 124 ? 13.598 56.471 59.219 1.00 15.02 101 SER A C 1
ATOM 793 O O . SER A 1 124 ? 13.380 57.024 60.298 1.00 17.28 101 SER A O 1
ATOM 796 N N . CYS A 1 125 ? 14.442 55.455 59.076 1.00 14.10 102 CYS A N 1
ATOM 797 C CA . CYS A 1 125 ? 15.318 55.018 60.155 1.00 16.38 102 CYS A CA 1
ATOM 798 C C . CYS A 1 125 ? 16.685 54.725 59.560 1.00 16.35 102 CYS A C 1
ATOM 799 O O . CYS A 1 125 ? 16.806 54.596 58.347 1.00 14.25 102 CYS A O 1
ATOM 802 N N . TYR A 1 126 ? 17.693 54.617 60.417 1.00 14.55 103 TYR A N 1
ATOM 803 C CA . TYR A 1 126 ? 19.077 54.699 59.966 1.00 15.25 103 TYR A CA 1
ATOM 804 C C . TYR A 1 126 ? 20.000 53.800 60.755 1.00 17.20 103 TYR A C 1
ATOM 805 O O . TYR A 1 126 ? 19.845 53.634 61.964 1.00 18.79 103 TYR A O 1
ATOM 814 N N . VAL A 1 127 ? 20.991 53.242 60.066 1.00 15.72 104 VAL A N 1
ATOM 815 C CA . VAL A 1 127 ? 22.080 52.542 60.722 1.00 16.18 104 VAL A CA 1
ATOM 816 C C . VAL A 1 127 ? 23.382 52.828 59.972 1.00 15.53 104 VAL A C 1
ATOM 817 O O . VAL A 1 127 ? 23.359 53.235 58.813 1.00 17.76 104 VAL A O 1
ATOM 821 N N . GLU A 1 128 ? 24.505 52.656 60.658 1.00 17.47 105 GLU A N 1
ATOM 822 C CA A GLU A 1 128 ? 25.819 52.812 60.054 0.55 19.77 105 GLU A CA 1
ATOM 823 C CA B GLU A 1 128 ? 25.808 52.813 60.034 0.45 19.78 105 GLU A CA 1
ATOM 824 C C . GLU A 1 128 ? 26.356 51.440 59.656 1.00 20.24 105 GLU A C 1
ATOM 825 O O . GLU A 1 128 ? 26.255 50.491 60.425 1.00 21.74 105 GLU A O 1
ATOM 836 N N . ASP A 1 129 ? 26.918 51.327 58.453 1.00 18.21 106 ASP A N 1
ATOM 837 C CA . ASP A 1 129 ? 27.562 50.073 58.064 1.00 19.53 106 ASP A CA 1
ATOM 838 C C . ASP A 1 129 ? 29.066 50.108 58.424 1.00 18.53 106 ASP A C 1
ATOM 839 O O . ASP A 1 129 ? 29.533 51.085 59.002 1.00 19.05 106 ASP A O 1
ATOM 844 N N . PRO A 1 130 ? 29.807 49.023 58.140 1.00 17.60 107 PRO A N 1
ATOM 845 C CA . PRO A 1 130 ? 31.222 48.992 58.556 1.00 17.77 107 PRO A CA 1
ATOM 846 C C . PRO A 1 130 ? 32.091 50.097 57.973 1.00 23.89 107 PRO A C 1
ATOM 847 O O . PRO A 1 130 ? 33.140 50.374 58.551 1.00 23.75 107 PRO A O 1
ATOM 851 N N . SER A 1 131 ? 31.692 50.697 56.855 1.00 19.56 108 SER A N 1
ATOM 852 C CA . SER A 1 131 ? 32.463 51.796 56.264 1.00 17.64 108 SER A CA 1
ATOM 853 C C . SER A 1 131 ? 32.007 53.162 56.734 1.00 21.77 108 SER A C 1
ATOM 854 O O . SER A 1 131 ? 32.567 54.179 56.332 1.00 21.60 108 SER A O 1
ATOM 857 N N . GLY A 1 132 ? 30.965 53.186 57.558 1.00 20.90 109 GLY A N 1
ATOM 858 C CA . GLY A 1 132 ? 30.385 54.440 57.987 1.00 21.79 109 GLY A CA 1
ATOM 859 C C . GLY A 1 132 ? 29.355 54.976 57.009 1.00 18.74 109 GLY A C 1
ATOM 860 O O . GLY A 1 132 ? 28.893 56.106 57.141 1.00 19.87 109 GLY A O 1
ATOM 861 N N . ASN A 1 133 ? 28.980 54.170 56.019 1.00 18.22 110 ASN A N 1
ATOM 862 C CA . ASN A 1 133 ? 27.851 54.576 55.187 1.00 17.10 110 ASN A CA 1
ATOM 863 C C . ASN A 1 133 ? 26.618 54.755 56.057 1.00 16.78 110 ASN A C 1
ATOM 864 O O . ASN A 1 133 ? 26.374 53.974 56.984 1.00 18.31 110 ASN A O 1
ATOM 869 N N . ILE A 1 134 ? 25.870 55.799 55.757 1.00 16.36 111 ILE A N 1
ATOM 870 C CA . ILE A 1 134 ? 24.639 56.106 56.465 1.00 15.89 111 ILE A CA 1
ATOM 871 C C . ILE A 1 134 ? 23.519 55.455 55.677 1.00 14.45 111 ILE A C 1
ATOM 872 O O . ILE A 1 134 ? 23.103 55.949 54.623 1.00 15.94 111 ILE A O 1
ATOM 877 N N . ILE A 1 135 ? 23.076 54.320 56.190 1.00 15.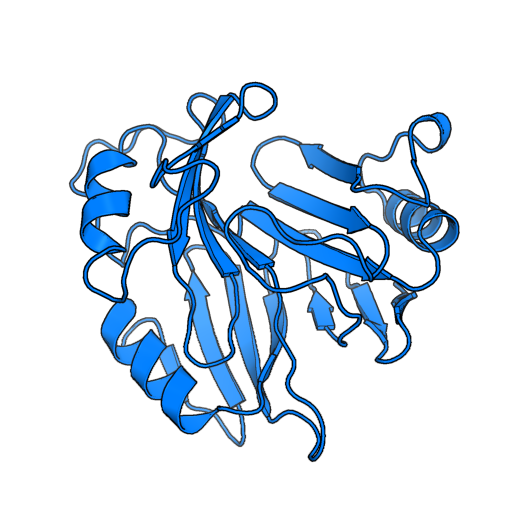23 112 ILE A N 1
ATOM 878 C CA . ILE A 1 135 ? 22.104 53.469 55.510 1.00 14.45 112 ILE A CA 1
ATOM 879 C C . ILE A 1 135 ? 20.725 53.728 56.089 1.00 14.69 112 ILE A C 1
ATOM 880 O O . ILE A 1 135 ? 20.495 53.523 57.285 1.00 18.10 112 ILE A O 1
ATOM 885 N N . GLU A 1 136 ? 19.820 54.187 55.236 1.00 13.77 113 GLU A N 1
ATOM 886 C CA . GLU A 1 136 ? 18.465 54.557 55.652 1.00 12.41 113 GLU A CA 1
ATOM 887 C C . GLU A 1 136 ? 17.438 53.651 54.996 1.00 15.14 113 GLU A C 1
ATOM 888 O O . GLU A 1 136 ? 17.579 53.287 53.831 1.00 16.06 113 GLU A O 1
ATOM 894 N N . LEU A 1 137 ? 16.412 53.284 55.755 1.00 14.93 114 LEU A N 1
ATOM 895 C CA . LEU A 1 137 ? 15.195 52.745 55.157 1.00 14.89 114 LEU A CA 1
ATOM 896 C C . LEU A 1 137 ? 14.193 53.880 55.132 1.00 16.23 114 LEU A C 1
ATOM 897 O O . LEU A 1 137 ? 13.946 54.516 56.158 1.00 15.27 114 LEU A O 1
ATOM 902 N N . ILE A 1 138 ? 13.630 54.147 53.960 1.00 15.33 115 ILE A N 1
ATOM 903 C CA . ILE A 1 138 ? 12.626 55.188 53.821 1.00 14.61 115 ILE A CA 1
ATOM 904 C C . ILE A 1 138 ? 11.318 54.575 53.339 1.00 16.31 115 ILE A C 1
ATOM 905 O O . ILE A 1 138 ? 11.284 53.861 52.333 1.00 17.49 115 ILE A O 1
ATOM 910 N N . SER A 1 139 ? 10.254 54.856 54.085 1.00 15.28 116 SER A N 1
ATOM 911 C CA . SER A 1 139 ? 8.921 54.338 53.793 1.00 16.86 116 SER A CA 1
ATOM 912 C C . SER A 1 139 ? 8.045 55.501 53.352 1.00 16.24 116 SER A C 1
ATOM 913 O O . SER A 1 139 ? 7.536 56.250 54.184 1.00 16.21 116 SER A O 1
ATOM 916 N N . ARG A 1 140 ? 7.885 55.655 52.041 1.00 15.22 117 ARG A N 1
ATOM 917 C CA . ARG A 1 140 ? 7.106 56.753 51.491 1.00 14.29 117 ARG A CA 1
ATOM 918 C C . ARG A 1 140 ? 5.630 56.424 51.635 1.00 18.79 117 ARG A C 1
ATOM 919 O O . ARG A 1 140 ? 5.167 55.414 51.122 1.00 18.78 117 ARG A O 1
ATOM 927 N N . GLN A 1 141 ? 4.902 57.272 52.355 1.00 17.95 118 GLN A N 1
ATOM 928 C CA . GLN A 1 141 ? 3.553 56.919 52.799 1.00 18.99 118 GLN A CA 1
ATOM 929 C C . GLN A 1 141 ? 2.535 56.916 51.676 1.00 18.42 118 GLN A C 1
ATOM 930 O O . GLN A 1 141 ? 1.564 56.142 51.716 1.00 19.94 118 GLN A O 1
ATOM 936 N N . GLN A 1 142 ? 2.751 57.743 50.659 1.00 20.50 119 GLN A N 1
ATOM 937 C CA . GLN A 1 142 ? 1.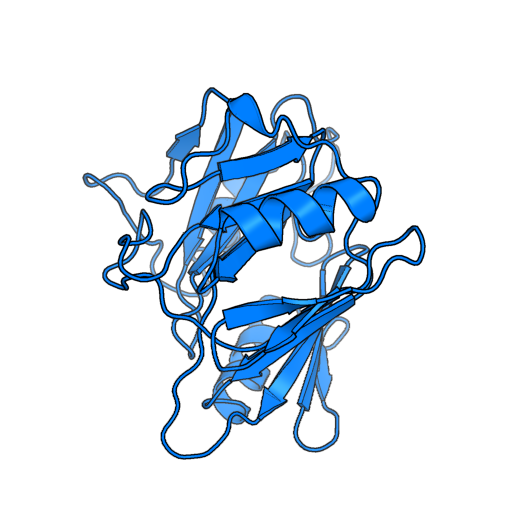884 57.684 49.477 1.00 19.91 119 GLN A CA 1
ATOM 938 C C . GLN A 1 142 ? 2.640 57.363 48.191 1.00 22.71 119 GLN A C 1
ATOM 939 O O . GLN A 1 142 ? 2.036 56.944 47.204 1.00 27.15 119 GLN A O 1
ATOM 945 N N . ALA A 1 143 ? 3.964 57.511 48.217 1.00 21.81 120 ALA A N 1
ATOM 946 C CA . ALA A 1 143 ? 4.770 57.322 47.017 1.00 21.88 120 ALA A CA 1
ATOM 947 C C . ALA A 1 143 ? 5.427 55.944 46.978 1.00 23.97 120 ALA A C 1
ATOM 948 O O . ALA A 1 143 ? 6.377 55.732 46.226 1.00 31.49 120 ALA A O 1
ATOM 950 N N . ALA A 1 144 ? 4.935 55.038 47.817 1.00 21.53 121 ALA A N 1
ATOM 951 C CA . ALA A 1 144 ? 5.341 53.636 47.809 1.00 23.85 121 ALA A CA 1
ATOM 952 C C . ALA A 1 144 ? 4.083 52.792 47.917 1.00 25.61 121 ALA A C 1
ATOM 953 O O . ALA A 1 144 ? 3.078 53.241 48.459 1.00 24.29 121 ALA A O 1
ATOM 955 N N . PRO A 1 145 ? 4.139 51.555 47.415 1.00 27.03 122 PRO A N 1
ATOM 956 C CA . PRO A 1 145 ? 2.950 50.701 47.439 1.00 25.50 122 PRO A CA 1
ATOM 957 C C . PRO A 1 145 ? 2.669 50.151 48.832 1.00 23.71 122 PRO A C 1
ATOM 958 O O . PRO A 1 145 ? 3.558 50.111 49.684 1.00 21.60 122 PRO A O 1
ATOM 962 N N . VAL A 1 146 ? 1.426 49.735 49.059 1.00 25.88 123 VAL A N 1
ATOM 963 C CA . VAL A 1 146 ? 1.094 48.943 50.235 1.00 23.50 123 VAL A CA 1
ATOM 964 C C . VAL A 1 146 ? 1.186 47.470 49.842 1.00 24.98 123 VAL A C 1
ATOM 965 O O . VAL A 1 146 ? 0.442 46.997 48.977 1.00 29.92 123 VAL A O 1
ATOM 969 N N . LEU A 1 147 ? 2.117 46.754 50.458 1.00 22.31 124 LEU A N 1
ATOM 970 C CA . LEU A 1 147 ? 2.301 45.343 50.169 1.00 23.06 124 LEU A CA 1
ATOM 971 C C . LEU A 1 147 ? 1.764 44.536 51.337 1.00 22.46 124 LEU A C 1
ATOM 972 O O . LEU A 1 147 ? 2.352 44.520 52.412 1.00 20.94 124 LEU A O 1
ATOM 977 N N . ASP A 1 148 ? 0.630 43.870 51.136 1.00 23.60 125 ASP A N 1
ATOM 978 C CA . ASP A 1 148 ? 0.004 43.157 52.239 1.00 23.34 125 ASP A CA 1
ATOM 979 C C . ASP A 1 148 ? 0.663 41.797 52.438 1.00 24.45 125 ASP A C 1
ATOM 980 O O . ASP A 1 148 ? 0.136 40.752 52.046 1.00 25.35 125 ASP A O 1
ATOM 985 N N . LYS A 1 149 ? 1.845 41.842 53.036 1.00 22.47 126 LYS A N 1
ATOM 986 C CA . LYS A 1 149 ? 2.631 40.667 53.328 1.00 24.28 126 LYS A CA 1
ATOM 987 C C . LYS A 1 149 ? 3.673 41.110 54.339 1.00 24.30 126 LYS A C 1
ATOM 988 O O . LYS A 1 149 ? 3.881 42.314 54.523 1.00 22.79 126 LYS A O 1
ATOM 994 N N . PRO A 1 150 ? 4.310 40.154 55.020 1.00 22.79 127 PRO A N 1
ATOM 995 C CA . PRO A 1 150 ? 5.321 40.544 56.003 1.00 26.20 127 PRO A CA 1
ATOM 996 C C . PRO A 1 150 ? 6.524 41.167 55.318 1.00 23.63 127 PRO A C 1
ATOM 997 O O . PRO A 1 150 ? 6.892 40.776 54.208 1.00 24.06 127 PRO A O 1
ATOM 1001 N N . PHE A 1 151 ? 7.127 42.152 55.971 1.00 21.16 128 PHE A N 1
ATOM 1002 C CA . PHE A 1 151 ? 8.398 42.666 55.500 1.00 22.32 128 PHE A CA 1
ATOM 1003 C C . PHE A 1 151 ? 9.492 41.639 55.745 1.00 23.15 128 PHE A C 1
ATOM 1004 O O . PHE A 1 151 ? 9.424 40.858 56.690 1.00 23.24 128 PHE A O 1
ATOM 1012 N N . SER A 1 152 ? 10.495 41.646 54.877 1.00 18.80 129 SER A N 1
ATOM 1013 C CA . SER A 1 152 ? 11.711 40.884 55.107 1.00 20.24 129 SER A CA 1
ATOM 1014 C C . SER A 1 152 ? 12.815 41.483 54.254 1.00 20.31 129 SER A C 1
ATOM 1015 O O . SER A 1 152 ? 12.587 42.438 53.514 1.00 21.79 129 SER A O 1
ATOM 1018 N N . ALA A 1 153 ? 14.004 40.894 54.344 1.00 21.85 130 ALA A N 1
ATOM 1019 C CA . ALA A 1 153 ? 15.140 41.300 53.524 1.00 23.22 130 ALA A CA 1
ATOM 1020 C C . ALA A 1 153 ? 14.865 41.182 52.024 1.00 24.96 130 ALA A C 1
ATOM 1021 O O . ALA A 1 153 ? 15.564 41.786 51.215 1.00 28.35 130 ALA A O 1
ATOM 1023 N N . ASP A 1 154 ? 13.850 40.402 51.654 1.00 20.74 131 ASP A N 1
ATOM 1024 C CA . ASP A 1 154 ? 13.461 40.270 50.254 1.00 22.13 131 ASP A CA 1
ATOM 1025 C C . ASP A 1 154 ? 12.490 41.358 49.801 1.00 26.51 131 ASP A C 1
ATOM 1026 O O . ASP A 1 154 ? 12.069 41.373 48.644 1.00 26.70 131 ASP A O 1
ATOM 1031 N N . GLN A 1 155 ? 12.137 42.269 50.707 1.00 22.07 132 GLN A N 1
ATOM 1032 C CA . GLN A 1 155 ? 11.128 43.283 50.403 1.00 23.69 132 GLN A CA 1
ATOM 1033 C C . GLN A 1 155 ? 11.693 44.700 50.260 1.00 21.97 132 GLN A C 1
ATOM 1034 O O . GLN A 1 155 ? 10.954 45.681 50.321 1.00 23.92 132 GLN A O 1
ATOM 1040 N N . LEU A 1 156 ? 12.994 44.805 50.054 1.00 19.22 133 LEU A N 1
ATOM 1041 C CA . LEU A 1 156 ? 13.606 46.100 49.743 1.00 20.24 133 LEU A CA 1
ATOM 1042 C C . LEU A 1 156 ? 13.287 46.405 48.282 1.00 24.47 133 LEU A C 1
ATOM 1043 O O . LEU A 1 156 ? 13.435 45.536 47.416 1.00 26.68 133 LEU A O 1
ATOM 1048 N N . LEU A 1 157 ? 12.805 47.612 48.000 1.00 21.18 134 LEU A N 1
ATOM 1049 C CA . LEU A 1 157 ? 12.226 47.875 46.688 1.00 23.25 134 LEU A CA 1
ATOM 1050 C C . LEU A 1 157 ? 13.200 48.435 45.674 1.00 20.60 134 LEU A C 1
ATOM 1051 O O . LEU A 1 157 ? 13.198 48.024 44.520 1.00 23.77 134 LEU A O 1
ATOM 1056 N N . SER A 1 158 ? 14.040 49.370 46.113 1.00 19.22 135 SER A N 1
ATOM 1057 C CA . SER A 1 158 ? 14.962 50.072 45.228 1.00 18.89 135 SER A CA 1
ATOM 1058 C C . SER A 1 158 ? 15.771 51.049 46.061 1.00 18.13 135 SER A C 1
ATOM 1059 O O . SER A 1 158 ? 15.490 51.226 47.243 1.00 18.85 135 SER A O 1
ATOM 1062 N N . ILE A 1 159 ? 16.767 51.681 45.446 1.00 18.21 136 ILE A N 1
ATOM 1063 C CA . ILE A 1 159 ? 17.475 52.777 46.095 1.00 17.31 136 ILE A CA 1
ATOM 1064 C C . ILE A 1 159 ? 16.583 54.017 45.999 1.00 21.70 136 ILE A C 1
ATOM 1065 O O . ILE A 1 159 ? 16.159 54.391 44.896 1.00 20.97 136 ILE A O 1
ATOM 1070 N N . GLY A 1 160 ? 16.283 54.636 47.143 1.00 19.00 137 GLY A N 1
ATOM 1071 C CA . GLY A 1 160 ? 15.444 55.834 47.179 1.00 19.30 137 GLY A CA 1
ATOM 1072 C C . GLY A 1 160 ? 16.214 57.146 47.240 1.00 17.53 137 GLY A C 1
ATOM 1073 O O . GLY A 1 160 ? 15.679 58.199 46.879 1.00 19.48 137 GLY A O 1
ATOM 1074 N N . GLU A 1 161 ? 17.461 57.089 47.704 1.00 17.21 138 GLU A N 1
ATOM 1075 C CA . GLU A 1 161 ? 18.329 58.269 47.779 1.00 17.86 138 GLU A CA 1
ATOM 1076 C C . GLU A 1 161 ? 19.779 57.864 47.652 1.00 16.83 138 GLU A C 1
ATOM 1077 O O . GLU A 1 161 ? 20.183 56.806 48.120 1.00 17.62 138 GLU A O 1
ATOM 1083 N N . ILE A 1 162 ? 20.562 58.737 47.034 1.00 17.72 139 ILE A N 1
ATOM 1084 C CA . ILE A 1 162 ? 22.008 58.660 47.100 1.00 17.50 139 ILE A CA 1
ATOM 1085 C C . ILE A 1 162 ? 22.523 60.095 47.084 1.00 18.75 139 ILE A C 1
ATOM 1086 O O . ILE A 1 162 ? 21.954 60.949 46.409 1.00 19.69 139 ILE A O 1
ATOM 1091 N N . ASN A 1 163 ? 23.562 60.370 47.859 1.00 17.05 140 ASN A N 1
ATOM 1092 C CA . ASN A 1 163 ? 24.164 61.698 47.829 1.00 17.48 140 ASN A CA 1
ATOM 1093 C C . ASN A 1 163 ? 24.981 61.928 46.566 1.00 19.58 140 ASN A C 1
ATOM 1094 O O . ASN A 1 163 ? 25.690 61.030 46.082 1.00 20.11 140 ASN A O 1
ATOM 1099 N N . ILE A 1 164 ? 24.838 63.129 46.020 1.00 19.22 141 ILE A N 1
ATOM 1100 C CA . ILE A 1 164 ? 25.714 63.612 44.968 1.00 21.08 141 ILE A CA 1
ATOM 1101 C C . ILE A 1 164 ? 26.466 64.783 45.583 1.00 20.37 141 ILE A C 1
ATOM 1102 O O . ILE A 1 164 ? 26.005 65.940 45.553 1.00 21.62 141 ILE A O 1
ATOM 1107 N N . THR A 1 165 ? 27.602 64.470 46.191 1.00 21.04 142 THR A N 1
ATOM 1108 C CA . THR A 1 165 ? 28.405 65.463 46.881 1.00 18.74 142 THR A CA 1
ATOM 1109 C C . THR A 1 165 ? 29.484 65.953 45.931 1.00 20.36 142 THR A C 1
ATOM 1110 O O . THR A 1 165 ? 30.358 65.195 45.527 1.00 21.13 142 THR A O 1
ATOM 1114 N N . THR A 1 166 ? 29.407 67.224 45.561 1.00 20.59 143 THR A N 1
ATOM 1115 C CA . THR A 1 166 ? 30.187 67.721 44.439 1.00 23.49 143 THR A CA 1
ATOM 1116 C C . THR A 1 166 ? 30.949 68.993 44.762 1.00 26.22 143 THR A C 1
ATOM 1117 O O . THR A 1 166 ? 30.594 69.737 45.679 1.00 24.57 143 THR A O 1
ATOM 1121 N N . SER A 1 167 ? 32.003 69.233 43.990 1.00 23.71 144 SER A N 1
ATOM 1122 C CA . SER A 1 167 ? 32.827 70.423 44.130 1.00 25.21 144 SER A CA 1
ATOM 1123 C C . SER A 1 167 ? 32.193 71.617 43.433 1.00 27.87 144 SER A C 1
ATOM 1124 O O . SER A 1 167 ? 32.676 72.744 43.571 1.00 28.58 144 SER A O 1
ATOM 1127 N N . ASP A 1 168 ? 31.129 71.366 42.676 1.00 26.81 145 ASP A N 1
ATOM 1128 C CA . ASP A 1 168 ? 30.425 72.432 41.960 1.00 28.45 145 ASP A CA 1
ATOM 1129 C C . ASP A 1 168 ? 28.947 72.083 41.803 1.00 27.05 145 ASP A C 1
ATOM 1130 O O . ASP A 1 168 ? 28.547 71.437 40.831 1.00 27.78 145 ASP A O 1
ATOM 1135 N N . VAL A 1 169 ? 28.142 72.525 42.763 1.00 27.18 146 VAL A N 1
ATOM 1136 C CA . VAL A 1 169 ? 26.715 72.239 42.767 1.00 28.27 146 VAL A CA 1
ATOM 1137 C C . VAL A 1 169 ? 26.011 72.790 41.531 1.00 29.26 146 VAL A C 1
ATOM 1138 O O . VAL A 1 169 ? 25.244 72.079 40.883 1.00 28.85 146 VAL A O 1
ATOM 1142 N N . GLU A 1 170 ? 26.277 74.049 41.193 1.00 30.49 147 GLU A N 1
ATOM 1143 C CA . GLU A 1 170 ? 25.623 74.642 40.033 1.00 35.05 147 GLU A CA 1
ATOM 1144 C C . GLU A 1 170 ? 25.934 73.874 38.754 1.00 32.58 147 GLU A C 1
ATOM 1145 O O . GLU A 1 170 ? 25.032 73.554 37.988 1.00 31.98 147 GLU A O 1
ATOM 1151 N N . GLN A 1 171 ? 27.211 73.580 38.524 1.00 32.33 148 GLN A N 1
ATOM 1152 C CA . GLN A 1 171 ? 27.596 72.788 37.362 1.00 34.47 148 GLN A CA 1
ATOM 1153 C C . GLN A 1 171 ? 26.894 71.429 37.389 1.00 34.00 148 GLN A C 1
ATOM 1154 O O . GLN A 1 171 ? 26.360 70.966 36.382 1.00 34.59 148 GLN A O 1
ATOM 1160 N N . ALA A 1 172 ? 26.896 70.795 38.555 1.00 32.61 149 ALA A N 1
ATOM 1161 C CA . ALA A 1 172 ? 26.268 69.492 38.704 1.00 34.70 149 ALA A CA 1
ATOM 1162 C C . ALA A 1 172 ? 24.774 69.573 38.402 1.00 34.68 149 ALA A C 1
ATOM 1163 O O . ALA A 1 172 ? 24.235 68.743 37.671 1.00 34.76 149 ALA A O 1
ATOM 1165 N N . ALA A 1 173 ? 24.108 70.587 38.950 1.00 33.06 150 ALA A N 1
ATOM 1166 C CA . ALA A 1 173 ? 22.671 70.745 38.733 1.00 35.15 150 ALA A CA 1
ATOM 1167 C C . ALA A 1 173 ? 22.366 70.963 37.256 1.00 38.38 150 ALA A C 1
ATOM 1168 O O . ALA A 1 173 ? 21.389 70.436 36.724 1.00 41.36 150 ALA A O 1
ATOM 1170 N N . THR A 1 174 ? 23.215 71.743 36.597 1.00 37.56 151 THR A N 1
ATOM 1171 C CA . THR A 1 174 ? 23.053 72.044 35.181 1.00 40.65 151 THR A CA 1
ATOM 1172 C C . THR A 1 174 ? 23.177 70.795 34.314 1.00 43.12 151 THR A C 1
ATOM 1173 O O . THR A 1 174 ? 22.344 70.551 33.441 1.00 45.65 151 THR A O 1
ATOM 1177 N N . ARG A 1 175 ? 24.218 70.004 34.562 1.00 42.52 152 ARG A N 1
ATOM 1178 C CA . ARG A 1 175 ? 24.447 68.778 33.804 1.00 43.19 152 ARG A CA 1
ATOM 1179 C C . ARG A 1 175 ? 23.365 67.734 34.062 1.00 43.41 152 ARG A C 1
ATOM 1180 O O . ARG A 1 175 ? 23.015 66.964 33.168 1.00 46.69 152 ARG A O 1
ATOM 1188 N N . LEU A 1 176 ? 22.835 67.712 35.281 1.00 42.45 153 LEU A N 1
ATOM 1189 C CA . LEU A 1 176 ? 21.754 66.790 35.625 1.00 42.57 153 LEU A CA 1
ATOM 1190 C C . LEU A 1 176 ? 20.465 67.157 34.899 1.00 46.50 153 LEU A C 1
ATOM 1191 O O . LEU A 1 176 ? 19.634 66.293 34.616 1.00 49.48 153 LEU A O 1
ATOM 1196 N N . LYS A 1 177 ? 20.298 68.443 34.610 1.00 48.44 154 LYS A N 1
ATOM 1197 C CA . LYS A 1 177 ? 19.152 68.907 33.836 1.00 49.31 154 LYS A CA 1
ATOM 1198 C C . LYS A 1 177 ? 19.377 68.565 32.363 1.00 48.94 154 LYS A C 1
ATOM 1199 O O . LYS A 1 177 ? 18.476 68.063 31.687 1.00 49.71 154 LYS A O 1
ATOM 1205 N N . GLN A 1 178 ? 20.590 68.824 31.881 1.00 48.48 155 GLN A N 1
ATOM 1206 C CA . GLN A 1 178 ? 20.992 68.441 30.528 1.00 52.03 155 GLN A CA 1
ATOM 1207 C C . GLN A 1 178 ? 20.903 66.928 30.329 1.00 54.49 155 GLN A C 1
ATOM 1208 O O . GLN A 1 178 ? 20.989 66.436 29.202 1.00 56.61 155 GLN A O 1
ATOM 1214 N N . ALA A 1 179 ? 20.748 66.195 31.427 1.00 52.87 156 ALA A N 1
ATOM 1215 C CA . ALA A 1 179 ? 20.617 64.743 31.368 1.00 53.47 156 ALA A CA 1
ATOM 1216 C C . ALA A 1 179 ? 19.149 64.344 31.425 1.00 55.73 156 ALA A C 1
ATOM 1217 O O . ALA A 1 179 ? 18.816 63.158 31.446 1.00 55.62 156 ALA A O 1
ATOM 1219 N N . GLU A 1 180 ? 18.280 65.353 31.461 1.00 54.31 157 GLU A N 1
ATOM 1220 C CA . GLU A 1 180 ? 16.831 65.162 31.442 1.00 53.67 157 GLU A CA 1
ATOM 1221 C C . GLU A 1 180 ? 16.241 64.772 32.798 1.00 54.72 157 GLU A C 1
ATOM 1222 O O . GLU A 1 180 ? 15.215 64.096 32.863 1.00 55.02 157 GLU A O 1
ATOM 1228 N N . LEU A 1 181 ? 16.885 65.205 33.877 1.00 54.48 158 LEU A N 1
ATOM 1229 C CA . LEU A 1 181 ? 16.332 65.019 35.216 1.00 52.12 158 LEU A CA 1
ATOM 1230 C C . LEU A 1 181 ? 15.556 66.266 35.644 1.00 47.01 158 LEU A C 1
ATOM 1231 O O . LEU A 1 181 ? 15.856 67.373 35.196 1.00 48.49 158 LEU A O 1
ATOM 1236 N N . PRO A 1 182 ? 14.550 66.091 36.514 1.00 46.91 159 PRO A N 1
ATOM 1237 C CA . PRO A 1 182 ? 13.751 67.236 36.970 1.00 45.72 159 PRO A CA 1
ATOM 1238 C C . PRO A 1 182 ? 14.555 68.160 37.879 1.00 45.49 159 PRO A C 1
ATOM 1239 O O . PRO A 1 182 ? 14.806 67.827 39.040 1.00 43.64 159 PRO A O 1
ATOM 1243 N N . VAL A 1 183 ? 14.955 69.309 37.343 1.00 42.11 160 VAL A N 1
ATOM 1244 C CA . VAL A 1 183 ? 15.743 70.275 38.091 1.00 39.67 160 VAL A CA 1
ATOM 1245 C C . VAL A 1 183 ? 15.234 71.699 37.871 1.00 42.57 160 VAL A C 1
ATOM 1246 O O . VAL A 1 183 ? 15.079 72.139 36.733 1.00 44.96 160 VAL A O 1
ATOM 1250 N N . LYS A 1 184 ? 14.977 72.415 38.961 1.00 42.37 161 LYS A N 1
ATOM 1251 C CA . LYS A 1 184 ? 14.670 73.837 38.885 1.00 44.41 161 LYS A CA 1
ATOM 1252 C C . LYS A 1 184 ? 15.936 74.623 39.185 1.00 38.80 161 LYS A C 1
ATOM 1253 O O . LYS A 1 184 ? 16.267 74.858 40.348 1.00 37.19 161 LYS A O 1
ATOM 1259 N N . LEU A 1 185 ? 16.640 75.033 38.136 1.00 37.49 162 LEU A N 1
ATOM 1260 C CA . LEU A 1 185 ? 17.933 75.691 38.296 1.00 40.22 162 LEU A CA 1
ATOM 1261 C C . LEU A 1 185 ? 17.918 76.919 39.211 1.00 40.83 162 LEU A C 1
ATOM 1262 O O . LEU A 1 185 ? 18.893 77.181 39.916 1.00 39.73 162 LEU A O 1
ATOM 1267 N N . ASP A 1 186 ? 16.818 77.667 39.205 1.00 41.03 163 ASP A N 1
ATOM 1268 C CA . ASP A 1 186 ? 16.733 78.885 40.014 1.00 42.33 163 ASP A CA 1
ATOM 1269 C C . ASP A 1 186 ? 16.532 78.592 41.503 1.00 38.75 163 ASP A C 1
ATOM 1270 O O . ASP A 1 186 ? 16.719 79.472 42.346 1.00 41.67 163 ASP A O 1
ATOM 1275 N N . GLN A 1 187 ? 16.157 77.355 41.821 1.00 41.02 164 GLN A N 1
ATOM 1276 C CA . GLN A 1 187 ? 15.951 76.944 43.208 1.00 38.59 164 GLN A CA 1
ATOM 1277 C C . GLN A 1 187 ? 17.200 76.309 43.820 1.00 35.09 164 GLN A C 1
ATOM 1278 O O . GLN A 1 187 ? 17.221 76.014 45.014 1.00 39.43 164 GLN A O 1
ATOM 1284 N N . ILE A 1 188 ? 18.231 76.095 43.008 1.00 32.69 165 ILE A N 1
ATOM 1285 C CA . ILE A 1 188 ? 19.438 75.404 43.472 1.00 33.05 165 ILE A CA 1
ATOM 1286 C C . ILE A 1 188 ? 20.255 76.239 44.453 1.00 32.04 165 ILE A C 1
ATOM 1287 O O . ILE A 1 188 ? 20.606 77.389 44.166 1.00 35.78 165 ILE A O 1
ATOM 1292 N N . GLU A 1 189 ? 20.537 75.662 45.618 1.00 29.00 166 GLU A N 1
ATOM 1293 C CA . GLU A 1 189 ? 21.364 76.302 46.638 1.00 31.62 166 GLU A CA 1
ATOM 1294 C C . GLU A 1 189 ? 22.767 75.699 46.671 1.00 31.77 166 GLU A C 1
ATOM 1295 O O . GLU A 1 189 ? 22.971 74.611 47.219 1.00 28.48 166 GLU A O 1
ATOM 1301 N N . PRO A 1 190 ? 23.749 76.403 46.090 1.00 31.55 167 PRO A N 1
ATOM 1302 C CA . PRO A 1 190 ? 25.104 75.841 45.979 1.00 31.67 167 PRO A CA 1
ATOM 1303 C C . PRO A 1 190 ? 25.744 75.506 47.321 1.00 29.28 167 PRO A C 1
ATOM 1304 O O . PRO A 1 190 ? 26.698 74.728 47.354 1.00 31.32 167 PRO A O 1
ATOM 1308 N N . ALA A 1 191 ? 25.246 76.084 48.408 1.00 25.10 168 ALA A N 1
ATOM 1309 C CA . ALA A 1 191 ? 25.824 75.821 49.725 1.00 24.94 168 ALA A CA 1
ATOM 1310 C C . ALA A 1 191 ? 24.949 74.914 50.585 1.00 24.47 168 ALA A C 1
ATOM 1311 O O . ALA A 1 191 ? 25.251 74.681 51.756 1.00 28.06 168 ALA A O 1
ATOM 1313 N N . GLY A 1 192 ? 23.874 74.392 50.005 1.00 26.38 169 GLY A N 1
ATOM 1314 C CA . GLY A 1 192 ? 22.973 73.540 50.755 1.00 26.49 169 GLY A CA 1
ATOM 1315 C C . GLY A 1 192 ? 22.628 72.260 50.029 1.00 26.32 169 GLY A C 1
ATOM 1316 O O . GLY A 1 192 ? 23.108 72.009 48.918 1.00 26.40 169 GLY A O 1
ATOM 1317 N N . LEU A 1 193 ? 21.781 71.454 50.662 1.00 23.80 170 LEU A N 1
ATOM 1318 C CA . LEU A 1 193 ? 21.329 70.200 50.080 1.00 23.86 170 LEU A CA 1
ATOM 1319 C C . LEU A 1 193 ? 20.145 70.472 49.171 1.00 25.93 170 LEU A C 1
ATOM 1320 O O . LEU A 1 193 ? 19.231 71.222 49.526 1.00 30.10 170 LEU A O 1
ATOM 1325 N N . ASN A 1 194 ? 20.180 69.875 47.989 1.00 23.27 171 ASN A N 1
ATOM 1326 C CA . ASN A 1 194 ? 19.140 70.042 46.994 1.00 26.63 171 ASN A CA 1
ATOM 1327 C C . ASN A 1 194 ? 18.542 68.688 46.647 1.00 24.79 171 ASN A C 1
ATOM 1328 O O . ASN A 1 194 ? 19.262 67.796 46.210 1.00 25.35 171 ASN A O 1
ATOM 1333 N N . PHE A 1 195 ? 17.235 68.535 46.848 1.00 24.79 172 PHE A N 1
ATOM 1334 C CA . PHE A 1 195 ? 16.529 67.307 46.482 1.00 26.14 172 PHE A CA 1
ATOM 1335 C C . PHE A 1 195 ? 16.209 67.299 44.987 1.00 30.61 172 PHE A C 1
ATOM 1336 O O . PHE A 1 195 ? 15.378 68.086 44.518 1.00 30.98 172 PHE A O 1
ATOM 1344 N N . ILE A 1 196 ? 16.869 66.418 44.246 1.00 26.93 173 ILE A N 1
ATOM 1345 C CA . ILE A 1 196 ? 16.657 66.311 42.809 1.00 29.57 173 ILE A CA 1
ATOM 1346 C C . ILE A 1 196 ? 15.942 65.017 42.457 1.00 31.42 173 ILE A C 1
ATOM 1347 O O . ILE A 1 196 ? 16.500 63.931 42.592 1.00 28.08 173 ILE A O 1
ATOM 1352 N N . GLY A 1 197 ? 14.707 65.139 41.993 1.00 30.29 174 GLY A N 1
ATOM 1353 C CA . GLY A 1 197 ? 13.932 63.988 41.589 1.00 29.59 174 GLY A CA 1
ATOM 1354 C C . GLY A 1 197 ? 12.477 64.153 41.962 1.00 35.27 174 GLY A C 1
ATOM 1355 O O . GLY A 1 197 ? 11.999 65.262 42.211 1.00 34.34 174 GLY A O 1
ATOM 1356 N N . ASP A 1 198 ? 11.769 63.034 41.996 1.00 34.17 175 ASP A N 1
ATOM 1357 C CA . ASP A 1 198 ? 10.384 63.018 42.427 1.00 36.00 175 ASP A CA 1
ATOM 1358 C C . ASP A 1 198 ? 9.948 61.569 42.555 1.00 33.83 175 ASP A C 1
ATOM 1359 O O . ASP A 1 198 ? 10.758 60.655 42.376 1.00 34.93 175 ASP A O 1
ATOM 1364 N N . GLN A 1 199 ? 8.679 61.357 42.877 1.00 35.99 176 GLN A N 1
ATOM 1365 C CA . GLN A 1 199 ? 8.192 60.005 43.089 1.00 33.98 176 GLN A CA 1
ATOM 1366 C C . GLN A 1 199 ? 9.009 59.345 44.203 1.00 29.09 176 GLN A C 1
ATOM 1367 O O . GLN A 1 199 ? 8.953 59.793 45.348 1.00 26.72 176 GLN A O 1
ATOM 1373 N N . ASP A 1 200 ? 9.768 58.296 43.880 1.00 27.80 177 ASP A N 1
ATOM 1374 C CA . ASP A 1 200 ? 10.461 57.538 44.923 1.00 23.85 177 ASP A CA 1
ATOM 1375 C C . ASP A 1 200 ? 11.996 57.538 44.835 1.00 24.16 177 ASP A C 1
ATOM 1376 O O . ASP A 1 200 ? 12.656 56.762 45.525 1.00 22.30 177 ASP A O 1
ATOM 1381 N N . LEU A 1 201 ? 12.567 58.404 44.005 1.00 22.48 178 LEU A N 1
ATOM 1382 C CA . LEU A 1 201 ? 14.022 58.507 43.935 1.00 25.95 178 LEU A CA 1
ATOM 1383 C C . LEU A 1 201 ? 14.479 59.956 43.957 1.00 25.75 178 LEU A C 1
ATOM 1384 O O . LEU A 1 201 ? 14.045 60.764 43.137 1.00 27.96 178 LEU A O 1
ATOM 1389 N N . PHE A 1 202 ? 15.354 60.289 44.900 1.00 22.78 179 PHE A N 1
ATOM 1390 C CA . PHE A 1 202 ? 15.921 61.633 44.957 1.00 23.98 179 PHE A CA 1
ATOM 1391 C C . PHE A 1 202 ? 17.442 61.590 45.041 1.00 23.67 179 PHE A C 1
ATOM 1392 O O . PHE A 1 202 ? 18.020 60.812 45.808 1.00 24.34 179 PHE A O 1
ATOM 1400 N N . LEU A 1 203 ? 18.095 62.413 44.230 1.00 22.40 180 LEU A N 1
ATOM 1401 C CA . LEU A 1 203 ? 19.531 62.589 44.359 1.00 23.39 180 LEU A CA 1
ATOM 1402 C C . LEU A 1 203 ? 19.746 63.736 45.340 1.00 23.69 180 LEU A C 1
ATOM 1403 O O . LEU A 1 203 ? 19.107 64.788 45.226 1.00 23.99 180 LEU A O 1
ATOM 1408 N N . LEU A 1 204 ? 20.612 63.532 46.329 1.00 21.05 181 LEU A N 1
ATOM 1409 C CA . LEU A 1 204 ? 20.824 64.542 47.353 1.00 19.80 181 LEU A CA 1
ATOM 1410 C C . LEU A 1 204 ? 22.077 65.331 46.986 1.00 22.17 181 LEU A C 1
ATOM 1411 O O . LEU A 1 204 ? 23.194 64.992 47.389 1.00 21.10 181 LEU A O 1
ATOM 1416 N N . LEU A 1 205 ? 21.862 66.379 46.201 1.00 20.53 182 LEU A N 1
ATOM 1417 C CA . LEU A 1 205 ? 22.925 67.161 45.605 1.00 20.66 182 LEU A CA 1
ATOM 1418 C C . LEU A 1 205 ? 23.341 68.278 46.540 1.00 22.25 182 LEU A C 1
ATOM 1419 O O . LEU A 1 205 ? 22.526 69.130 46.901 1.00 21.28 182 LEU A O 1
ATOM 1424 N N . GLY A 1 206 ? 24.612 68.292 46.923 1.00 20.56 183 GLY A N 1
ATOM 1425 C CA . GLY A 1 206 ? 25.114 69.351 47.780 1.00 21.34 183 GLY A CA 1
ATOM 1426 C C . GLY A 1 206 ? 26.623 69.359 47.871 1.00 20.41 183 GLY A C 1
ATOM 1427 O O . GLY A 1 206 ? 27.295 68.542 47.238 1.00 19.91 183 GLY A O 1
ATOM 1428 N N . PRO A 1 207 ? 27.171 70.282 48.669 1.00 23.40 184 PRO A N 1
ATOM 1429 C CA . PRO A 1 207 ? 28.621 70.437 48.780 1.00 22.97 184 PRO A CA 1
ATOM 1430 C C . PRO A 1 207 ? 29.150 69.599 49.925 1.00 23.20 184 PRO A C 1
ATOM 1431 O O . PRO A 1 207 ? 28.369 69.152 50.767 1.00 22.38 184 PRO A O 1
ATOM 1435 N N . PRO A 1 208 ? 30.469 69.375 49.958 1.00 20.65 185 PRO A N 1
ATOM 1436 C CA . PRO A 1 208 ? 31.076 68.742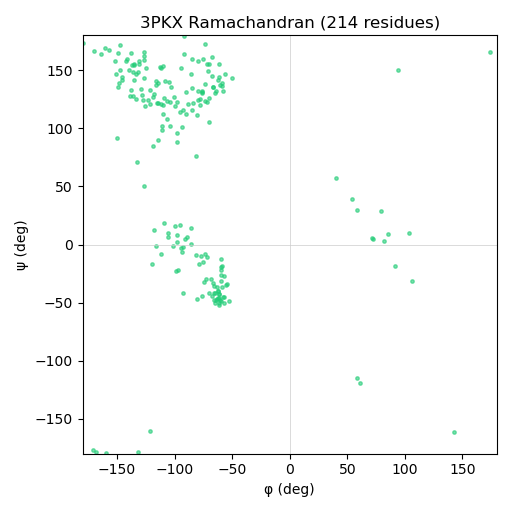 51.130 1.00 21.06 185 PRO A CA 1
ATOM 1437 C C . PRO A 1 208 ? 30.978 69.697 52.317 1.00 19.69 185 PRO A C 1
ATOM 1438 O O . PRO A 1 208 ? 30.749 70.889 52.110 1.00 23.52 185 PRO A O 1
ATOM 1442 N N . GLY A 1 209 ? 31.126 69.176 53.531 1.00 20.53 186 GLY A N 1
ATOM 1443 C CA . GLY A 1 209 ? 31.181 70.021 54.710 1.00 27.22 186 GLY A CA 1
ATOM 1444 C C . GLY A 1 209 ? 29.923 69.986 55.557 1.00 29.68 186 GLY A C 1
ATOM 1445 O O . GLY A 1 209 ? 29.993 70.142 56.776 1.00 34.45 186 GLY A O 1
ATOM 1446 N N . ARG A 1 210 ? 28.783 69.777 54.904 1.00 24.16 187 ARG A N 1
ATOM 1447 C CA . ARG A 1 210 ? 27.475 69.745 55.568 1.00 26.38 187 ARG A CA 1
ATOM 1448 C C . ARG A 1 210 ? 27.352 68.445 56.347 1.00 28.78 187 ARG A C 1
ATOM 1449 O O . ARG A 1 210 ? 27.503 67.372 55.775 1.00 24.16 187 ARG A O 1
ATOM 1457 N N . ARG A 1 211 ? 27.106 68.527 57.652 1.00 28.50 188 ARG A N 1
ATOM 1458 C CA . ARG A 1 211 ? 26.926 67.311 58.445 1.00 28.15 188 ARG A CA 1
ATOM 1459 C C . ARG A 1 211 ? 25.659 66.572 58.025 1.00 24.73 188 ARG A C 1
ATOM 1460 O O . ARG A 1 211 ? 24.606 67.175 57.832 1.00 25.55 188 ARG A O 1
ATOM 1468 N N . TRP A 1 212 ? 25.767 65.258 57.876 1.00 20.89 189 TRP A N 1
ATOM 1469 C CA . TRP A 1 212 ? 24.601 64.450 57.553 1.00 20.67 189 TRP A CA 1
ATOM 1470 C C . TRP A 1 212 ? 23.734 64.270 58.788 1.00 19.67 189 TRP A C 1
ATOM 1471 O O . TRP A 1 212 ? 24.236 63.896 59.852 1.00 19.69 189 TRP A O 1
ATOM 1482 N N . LEU A 1 213 ? 22.438 64.524 58.641 1.00 18.25 190 LEU A N 1
ATOM 1483 C CA . LEU A 1 213 ? 21.476 64.186 59.685 1.00 23.41 190 LEU A CA 1
ATOM 1484 C C . LEU A 1 213 ? 21.664 62.733 60.121 1.00 20.30 190 LEU A C 1
ATOM 1485 O O . LEU A 1 213 ? 21.974 61.867 59.304 1.00 19.94 190 LEU A O 1
ATOM 1490 N N . PHE A 1 214 ? 21.488 62.486 61.419 1.00 20.89 191 PHE A N 1
ATOM 1491 C CA . PHE A 1 214 ? 21.643 61.163 62.032 1.00 19.89 191 PHE A CA 1
ATOM 1492 C C . PHE A 1 214 ? 23.097 60.651 62.146 1.00 21.56 191 PHE A C 1
ATOM 1493 O O . PHE A 1 214 ? 23.335 59.540 62.613 1.00 20.56 191 PHE A O 1
ATOM 1501 N N . SER A 1 215 ? 24.069 61.484 61.770 1.00 19.96 192 SER A N 1
ATOM 1502 C CA . SER A 1 215 ? 25.469 61.057 61.744 1.00 20.57 192 SER A CA 1
ATOM 1503 C C . SER A 1 215 ? 26.392 62.113 62.324 1.00 20.63 192 SER A C 1
ATOM 1504 O O . SER A 1 215 ? 26.072 63.296 62.306 1.00 20.51 192 SER A O 1
ATOM 1507 N N . GLU A 1 216 ? 27.538 61.666 62.825 1.00 22.30 193 GLU A N 1
ATOM 1508 C CA . GLU A 1 216 ? 28.611 62.596 63.194 1.00 21.60 193 GLU A CA 1
ATOM 1509 C C . GLU A 1 216 ? 29.375 63.053 61.956 1.00 26.93 193 GLU A C 1
ATOM 1510 O O . GLU A 1 216 ? 30.102 64.047 61.999 1.00 23.64 193 GLU A O 1
ATOM 1516 N N . ARG A 1 217 ? 29.223 62.325 60.854 1.00 23.15 194 ARG A N 1
ATOM 1517 C CA . ARG A 1 217 ? 30.037 62.582 59.669 1.00 25.56 194 ARG A CA 1
ATOM 1518 C C . ARG A 1 217 ? 29.581 63.763 58.814 1.00 23.49 194 ARG A C 1
ATOM 1519 O O . ARG A 1 217 ? 28.399 63.922 58.493 1.00 22.25 194 ARG A O 1
ATOM 1527 N N . VAL A 1 218 ? 30.539 64.610 58.460 1.00 24.61 195 VAL A N 1
ATOM 1528 C CA . VAL A 1 218 ? 30.292 65.669 57.505 1.00 25.86 195 VAL A CA 1
ATOM 1529 C C . VAL A 1 218 ? 30.489 65.146 56.086 1.00 21.41 195 VAL A C 1
ATOM 1530 O O . VAL A 1 218 ? 31.310 64.259 55.841 1.00 23.65 195 VAL A O 1
ATOM 1534 N N . ALA A 1 219 ? 29.702 65.679 55.160 1.00 19.35 196 ALA A N 1
ATOM 1535 C CA . ALA A 1 219 ? 29.768 65.243 53.779 1.00 20.41 196 ALA A CA 1
ATOM 1536 C C . ALA A 1 219 ? 31.169 65.458 53.228 1.00 20.04 196 ALA A C 1
ATOM 1537 O O . ALA A 1 219 ? 31.785 66.504 53.454 1.00 21.91 196 ALA A O 1
ATOM 1539 N N . VAL A 1 220 ? 31.648 64.454 52.508 1.00 19.03 197 VAL A N 1
ATOM 1540 C CA . VAL A 1 220 ? 32.960 64.470 51.891 1.00 23.51 197 VAL A CA 1
ATOM 1541 C C . VAL A 1 220 ? 32.806 63.936 50.478 1.00 21.01 197 VAL A C 1
ATOM 1542 O O . VAL A 1 220 ? 32.040 63.004 50.237 1.00 20.93 197 VAL A O 1
ATOM 1546 N N . ILE A 1 221 ? 33.543 64.533 49.546 1.00 20.71 198 ILE A N 1
ATOM 1547 C CA . ILE A 1 221 ? 33.541 64.073 48.165 1.00 21.08 198 ILE A CA 1
ATOM 1548 C C . ILE A 1 221 ? 34.273 62.742 48.003 1.00 22.59 198 ILE A C 1
ATOM 1549 O O . ILE A 1 221 ? 35.447 62.630 48.348 1.00 23.03 198 ILE A O 1
ATOM 1554 N N . TYR A 1 222 ? 33.562 61.752 47.468 1.00 20.53 199 TYR A N 1
ATOM 1555 C CA . TYR A 1 222 ? 34.131 60.451 47.103 1.00 20.19 199 TYR A CA 1
ATOM 1556 C C . TYR A 1 222 ? 33.584 60.071 45.730 1.00 21.99 199 TYR A C 1
ATOM 1557 O O . TYR A 1 222 ? 32.465 60.437 45.376 1.00 22.01 199 TYR A O 1
ATOM 1566 N N . PRO A 1 223 ? 34.382 59.348 44.935 1.00 20.22 200 PRO A N 1
ATOM 1567 C CA . PRO A 1 223 ? 33.911 59.015 43.594 1.00 20.10 200 PRO A CA 1
ATOM 1568 C C . PRO A 1 223 ? 32.772 58.010 43.640 1.00 21.88 200 PRO A C 1
ATOM 1569 O O . PRO A 1 223 ? 32.658 57.234 44.594 1.00 21.25 200 PRO A O 1
ATOM 1573 N N . LEU A 1 224 ? 31.951 58.019 42.597 1.00 23.08 201 LEU A N 1
ATOM 1574 C CA . LEU A 1 224 ? 30.938 57.001 42.385 1.00 24.34 201 LEU A CA 1
ATOM 1575 C C . LEU A 1 224 ? 30.523 57.005 40.917 1.00 26.61 201 LEU A C 1
ATOM 1576 O O . LEU A 1 224 ? 30.920 57.899 40.163 1.00 31.00 201 LEU A O 1
ATOM 1581 N N . GLN A 1 225 ? 29.766 55.989 40.516 1.00 25.88 202 GLN A N 1
ATOM 1582 C CA . GLN A 1 225 ? 29.138 55.919 39.197 1.00 30.11 202 GLN A CA 1
ATOM 1583 C C . GLN A 1 225 ? 27.704 55.449 39.358 1.00 30.48 202 GLN A C 1
ATOM 1584 O O . GLN A 1 225 ? 27.390 54.727 40.303 1.00 27.41 202 GLN A O 1
ATOM 1590 N N . MET A 1 226 ? 26.854 55.799 38.399 1.00 29.10 203 MET A N 1
ATOM 1591 C CA . MET A 1 226 ? 25.437 55.507 38.502 1.00 31.65 203 MET A CA 1
ATOM 1592 C C . MET A 1 226 ? 24.807 55.289 37.134 1.00 33.95 203 MET A C 1
ATOM 1593 O O . MET A 1 226 ? 25.067 56.043 36.197 1.00 39.81 203 MET A O 1
ATOM 1598 N N . GLU A 1 227 ? 23.983 54.254 37.024 1.00 33.05 204 GLU A N 1
ATOM 1599 C CA A GLU A 1 227 ? 23.220 54.026 35.806 0.54 36.69 204 GLU A CA 1
ATOM 1600 C CA B GLU A 1 227 ? 23.226 53.983 35.807 0.46 36.70 204 GLU A CA 1
ATOM 1601 C C . GLU A 1 227 ? 21.732 53.982 36.117 1.00 37.47 204 GLU A C 1
ATOM 1602 O O . GLU A 1 227 ? 21.266 53.149 36.899 1.00 36.69 204 GLU A O 1
ATOM 1613 N N . LEU A 1 228 ? 20.985 54.900 35.511 1.00 36.89 205 LEU A N 1
ATOM 1614 C CA . LEU A 1 228 ? 19.542 54.934 35.711 1.00 35.76 205 LEU A CA 1
ATOM 1615 C C . LEU A 1 228 ? 18.854 53.975 34.741 1.00 40.08 205 LEU A C 1
ATOM 1616 O O . LEU A 1 228 ? 19.426 53.595 33.719 1.00 41.01 205 LEU A O 1
ATOM 1621 N N . ASP A 1 229 ? 17.631 53.577 35.066 1.00 40.41 206 ASP A N 1
ATOM 1622 C CA . ASP A 1 229 ? 16.905 52.611 34.246 1.00 44.03 206 ASP A CA 1
ATOM 1623 C C . ASP A 1 229 ? 16.708 53.110 32.814 1.00 48.12 206 ASP A C 1
ATOM 1624 O O . ASP A 1 229 ? 16.577 52.313 31.883 1.00 48.28 206 ASP A O 1
ATOM 1629 N N . ASN A 1 230 ? 16.694 54.430 32.645 1.00 46.44 207 ASN A N 1
ATOM 1630 C CA . ASN A 1 230 ? 16.476 55.034 31.333 1.00 47.96 207 ASN A CA 1
ATOM 1631 C C . ASN A 1 230 ? 17.751 55.170 30.501 1.00 49.42 207 ASN A C 1
ATOM 1632 O O . ASN A 1 230 ? 17.778 55.892 29.506 1.00 54.49 207 ASN A O 1
ATOM 1637 N N . GLY A 1 231 ? 18.810 54.482 30.915 1.00 48.57 208 GLY A N 1
ATOM 1638 C CA . GLY A 1 231 ? 20.033 54.442 30.137 1.00 45.47 208 GLY A CA 1
ATOM 1639 C C . GLY A 1 231 ? 21.063 55.509 30.460 1.00 48.35 208 GLY A C 1
ATOM 1640 O O . GLY A 1 231 ? 22.232 55.366 30.102 1.00 51.50 208 GLY A O 1
ATOM 1641 N N . VAL A 1 232 ? 20.648 56.582 31.126 1.00 46.36 209 VAL A N 1
ATOM 1642 C CA . VAL A 1 232 ? 21.584 57.660 31.439 1.00 48.91 209 VAL A CA 1
ATOM 1643 C C . VAL A 1 232 ? 22.652 57.204 32.433 1.00 48.69 209 VAL A C 1
ATOM 1644 O O . VAL A 1 232 ? 22.354 56.528 33.422 1.00 45.94 209 VAL A O 1
ATOM 1648 N N . SER A 1 233 ? 23.897 57.572 32.150 1.00 45.12 210 SER A N 1
ATOM 1649 C CA . SER A 1 233 ? 25.030 57.182 32.972 1.00 43.01 210 SER A CA 1
ATOM 1650 C C . SER A 1 233 ? 25.745 58.418 33.489 1.00 44.26 210 SER A C 1
ATOM 1651 O O . SER A 1 233 ? 26.019 59.346 32.730 1.00 42.72 210 SER A O 1
ATOM 1654 N N . LEU A 1 234 ? 26.050 58.434 34.781 1.00 42.43 211 LEU A N 1
ATOM 1655 C CA . LEU A 1 234 ? 26.755 59.570 35.359 1.00 42.40 211 LEU A CA 1
ATOM 1656 C C . LEU A 1 234 ? 27.790 59.135 36.390 1.00 39.65 211 LEU A C 1
ATOM 1657 O O . LEU A 1 234 ? 27.729 58.022 36.920 1.00 38.37 211 LEU A O 1
ATOM 1662 N N . ALA A 1 235 ? 28.747 60.018 36.657 1.00 35.80 212 ALA A N 1
ATOM 1663 C CA . ALA A 1 235 ? 29.843 59.713 37.561 1.00 32.33 212 ALA A CA 1
ATOM 1664 C C . ALA A 1 235 ? 30.301 60.948 38.316 1.00 34.87 212 ALA A C 1
ATOM 1665 O O . ALA A 1 235 ? 30.196 62.075 37.819 1.00 36.78 212 ALA A O 1
ATOM 1667 N N . ILE A 1 236 ? 30.808 60.731 39.522 1.00 28.35 213 ILE A N 1
ATOM 1668 C CA . ILE A 1 236 ? 31.443 61.793 40.286 1.00 28.23 213 ILE A CA 1
ATOM 1669 C C . ILE A 1 236 ? 32.908 61.415 40.428 1.00 26.46 213 ILE A C 1
ATOM 1670 O O . ILE A 1 236 ? 33.219 60.348 40.949 1.00 26.27 213 ILE A O 1
ATOM 1675 N N . THR A 1 237 ? 33.807 62.272 39.955 1.00 24.92 214 THR A N 1
ATOM 1676 C CA . THR A 1 237 ? 35.233 61.984 40.040 1.00 25.16 214 THR A CA 1
ATOM 1677 C C . THR A 1 237 ? 35.669 62.160 41.483 1.00 26.97 214 THR A C 1
ATOM 1678 O O . THR A 1 237 ? 34.895 62.623 42.317 1.00 26.68 214 THR A O 1
ATOM 1682 N N . GLU A 1 238 ? 36.909 61.795 41.784 1.00 28.25 215 GLU A N 1
ATOM 1683 C CA . GLU A 1 238 ? 37.366 61.825 43.162 1.00 26.76 215 GLU A CA 1
ATOM 1684 C C . GLU A 1 238 ? 37.570 63.257 43.654 1.00 25.47 215 GLU A C 1
ATOM 1685 O O . GLU A 1 238 ? 37.745 63.488 44.851 1.00 30.82 215 GLU A O 1
ATOM 1691 N N . THR A 1 239 ? 37.530 64.220 42.734 1.00 27.22 216 THR A N 1
ATOM 1692 C CA . THR A 1 239 ? 37.638 65.630 43.110 1.00 27.40 216 THR A CA 1
ATOM 1693 C C . THR A 1 239 ? 36.271 66.316 43.127 1.00 27.72 216 THR A C 1
ATOM 1694 O O . THR A 1 239 ? 36.170 67.501 43.431 1.00 29.05 216 THR A O 1
ATOM 1698 N N . GLY A 1 240 ? 35.225 65.568 42.791 1.00 24.92 217 GLY A N 1
ATOM 1699 C CA . GLY A 1 240 ? 33.867 66.040 42.992 1.00 24.16 217 GLY A CA 1
ATOM 1700 C C . GLY A 1 240 ? 33.127 66.515 41.765 1.00 26.78 217 GLY A C 1
ATOM 1701 O O . GLY A 1 240 ? 32.048 67.087 41.885 1.00 25.97 217 GLY A O 1
ATOM 1702 N N . GLU A 1 241 ? 33.685 66.288 40.583 1.00 29.47 218 GLU A N 1
ATOM 1703 C CA . GLU A 1 241 ? 33.038 66.760 39.369 1.00 29.18 218 GLU A CA 1
ATOM 1704 C C . GLU A 1 241 ? 31.978 65.789 38.881 1.00 29.46 218 GLU A C 1
ATOM 1705 O O . GLU A 1 241 ? 32.268 64.623 38.626 1.00 27.85 218 GLU A O 1
ATOM 1711 N N . LEU A 1 242 ? 30.742 66.261 38.763 1.00 31.01 219 LEU A N 1
ATOM 1712 C CA . LEU A 1 242 ? 29.700 65.444 38.154 1.00 33.82 219 LEU A CA 1
ATOM 1713 C C . LEU A 1 242 ? 29.810 65.484 36.637 1.00 38.74 219 LEU A C 1
ATOM 1714 O O . LEU A 1 242 ? 29.790 66.554 36.030 1.00 39.04 219 LEU A O 1
ATOM 1719 N N . VAL A 1 243 ? 29.922 64.308 36.032 1.00 37.09 220 VAL A N 1
ATOM 1720 C CA . VAL A 1 243 ? 30.003 64.200 34.583 1.00 42.05 220 VAL A CA 1
ATOM 1721 C C . VAL A 1 243 ? 28.940 63.233 34.077 1.00 43.25 220 VAL A C 1
ATOM 1722 O O . VAL A 1 243 ? 28.429 62.408 34.834 1.00 40.65 220 VAL A O 1
ATOM 1726 N N . ILE A 1 244 ? 28.598 63.344 32.799 1.00 44.16 221 ILE A N 1
ATOM 1727 C CA . ILE A 1 244 ? 27.557 62.507 32.219 1.00 45.73 221 ILE A CA 1
ATOM 1728 C C . ILE A 1 244 ? 28.145 61.499 31.238 1.00 44.44 221 ILE A C 1
ATOM 1729 O O . ILE A 1 244 ? 29.202 61.735 30.655 1.00 50.51 221 ILE A O 1
#

Solvent-accessible surface area: 10196 Å² total; per-residue (Å²): 49,0,102,30,0,8,0,55,1,50,65,41,123,137,0,35,62,31,5,52,112,7,4,21,77,127,42,16,115,118,74,90,108,4,2,13,3,68,3,35,96,0,59,0,29,0,94,50,17,71,149,89,53,165,4,12,2,11,2,0,6,3,0,0,10,66,0,13,120,78,0,31,68,46,0,54,66,48,26,157,19,33,74,43,134,136,106,56,50,16,100,48,104,148,22,47,0,73,0,0,8,1,72,8,28,16,2,0,1,3,1,0,0,0,2,59,163,48,16,69,109,43,146,101,106,19,43,22,81,28,6,43,8,1,0,7,0,6,0,7,2,71,62,7,115,61,1,0,43,65,0,96,138,11,158,20,76,9,130,76,137,105,21,104,78,93,20,44,12,90,7,22,76,142,53,24,16,4,8,0,3,28,58,49,74,107,12,76,10,11,171,85,72,4,57,32,42,35,6,93,3,61,13,96,103,54,24,65,3,23,3,46,120,91,0,63,1,49,104

Organism: Paenibacillus polymyxa (NCBI:txid1406)

InterPro domains:
  IPR029068 Glyoxalase/Bleomycin resistance protein/Dihydroxybiphenyl dioxygenase [G3DSA:3.10.180.10] (2-221)
  IPR029068 Glyoxalase/Bleomycin resistance protein/Dihydroxybiphenyl dioxygenase [SSF54593] (3-120)
  IPR037523 Vicinal oxygen chelate (VOC), core domain [PS51819] (3-117)
  IPR040553 Toxoflavin-degrading enzyme [PF18711] (136-187)

CATH classification: 3.10.180.10

Secondary structure (DSSP, 8-state):
-EEEEEEEES-HHHHHHHHHHHH-GGGEEE-SSEEEEEETTEEEEEEEPPTT-----EEEEEE-TT-HHHHHHHHTTSSPPP-BTTBSSEEETTTTEEEEEEE-TT--EEEEEEETTTS----S---GGG--EEEEEEEE-S-HHHHHHHHHTTT----GGG--TTS-EEEEETTEEEEEE-TTPBPTTSSPBP----EEEEETTS-EEEE-TT--EE-

Radius of gyration: 16.34 Å; Cα contacts (8 Å, |Δi|>4): 534; chains: 1; bounding box: 45×44×40 Å

Foldseek 3Di:
DFQEKEEEAQCQPQQQVLQCVLQNPVQKADDVQWIWGDQANHIYIYHYDDPPDQDAWEWEWEFELPAVVVVLVSVCVRAHKFDFPNDQWDQDVVQNWIKIWDAGPSRYTYMYIYRNPLGHHDPDHDGSVGGHYTQEIEQAAPFQLQQLVVCVVLVWDGDSVPDDAAAWDWTHDRRHTYTYYYFQCDDGSDPDTRDAAKMKTADPVGDIWIADSNGDIDD

Nearest PDB structures (foldseek):
  3pkv-assembly1_A  TM=1.001E+00  e=1.092E-45  Paenibacillus polymyxa
  3oum-assembly1_A  TM=1.003E+00  e=2.078E-45  Paenibacillus polymyxa
  7w5e-assembly1_D  TM=6.781E-01  e=5.133E-04  Streptomyces chartreusis
  1xrk-assembly1_A  TM=6.541E-01  e=5.133E-04  Streptoalloteichus hindustanus
  2rk9-assembly1_B  TM=3.405E-01  e=7.439E-02  Vibrio splendidus 12B01

Sequence (219 aa):
SIKQLTLYTAELDRMLAFYTNMLGAQHVHEQADAFTIQLGVSQIQFRAAADGTKPFYHIAINIAANHFQEGKAWLSSGFGELLTENDEDQAYFPFFNAYSCYVEEDPSGNIIELISRQQAAPVLDKPFSADQLLSIGEINITTSDVEQAATRLKQAELPVKLDQIEPAGLNFIGDQDLFLLLGPPGRRWLFSERVAVIYPLQMEELDNGVSLAITETGELVI

B-factor: mean 26.92, std 9.15, range [12.41, 66.11]